Protein AF-A0A966FNK5-F1 (afdb_monomer)

Mean predicted aligned error: 9.81 Å

Nearest PDB structures (foldseek):
  6cdb-assembly1_A  TM=8.076E-01  e=1.420E-02  Staphylococcus aureus
  1r22-assembly1_B  TM=7.798E-01  e=1.226E-02  Synechococcus elongatus PCC 7942 = FACHB-805
  7p6f-assembly1_BBB  TM=6.763E-01  e=5.309E-02  Streptomyces griseus
  2rdp-assembly1_A-2  TM=6.336E-01  e=4.815E-02  Geobacillus stearothermophilus
  2nyx-assembly2_D  TM=5.253E-01  e=6.455E-02  Mycobacterium tuberculosis H37Rv

Radius of gyration: 26.99 Å; Cα contacts (8 Å, |Δi|>4): 418; chains: 1; bounding box: 56×57×69 Å

Sequence (339 aa):
MEKEILPIKMEITQDSTVQDIMNDLMREMLDCMHFGLGSMVLSLLGKDASLKEIKGLLKGFETSKATEISATIFSFVNISKRSEKTFKGAQDFNSLLNYLKGVTEFMPNRIKTIMLLIDEGEYVAKDNSANLLQSMRLLFQTSPFMVIIAGSPVLFDKLASIEPSFGNLFPEQNRIILKLLEIDDIKQLIIKRLDLIKKDLKGTIAPFTDDSLRVILEYSAGNPRYIIRISSLSILKALEAEQITSEHAKKASKEILSTMGRERFQRLESNDQNLLIKIGKMTAPSVTELARELSLDEATISRRLNQLEELGYVRSTRDGRKRIAILEEPVKTFIESIT

Foldseek 3Di:
DFPQEAEQEDEFALPDDLLNRLVSVLLSLLVQFPDCSSVVLVVLAQHPDDLVNQLVVPPPDDPVVSNLVSVLSVLVSVLSNDDPVRDPQQVSLLVSLVSSVVSCVRGPHNHQAYEYEAEALVSCLDLPNLSVLSSVVSQLVDPPYDYDYDHDPCSQVSSCVNPVVSVVSQDPVNDDDDDQADLVSLQVVQLVVVVVPDVPQHPHNPLEDSLLSVLQCVLCVRPPVSSVQLVVQLCVLQVVPRHRHNVSSNVSSLVVLLVVLVVLLVVDDPVLNVLLLVLLVDPFDFLVVSCVVVVHDSVVSVVSLVVCVVVQQWDWDDDDPTITIDGDRSNSSNSVVVD

pLDDT: mean 84.14, std 10.34, range [48.94, 97.94]

Solvent-accessible surface area (backbone atoms only — not comparable to full-atom values): 18672 Å² total; per-residue (Å²): 131,82,46,46,62,44,82,43,79,48,89,58,45,84,83,61,46,64,65,52,58,47,52,51,54,49,49,59,55,31,66,58,32,46,88,66,47,16,64,52,52,58,71,35,51,74,50,98,69,50,60,67,56,49,40,66,71,41,74,86,53,60,71,69,59,32,52,54,52,25,52,47,53,44,53,49,35,57,55,66,57,52,48,80,92,71,53,66,54,49,62,53,47,53,52,47,52,56,48,52,47,57,50,44,77,60,30,82,34,74,50,62,29,40,36,39,38,33,51,58,41,59,44,64,51,46,96,87,26,47,66,44,51,58,36,52,52,51,44,70,74,36,81,46,42,42,75,47,77,40,64,61,96,59,41,60,62,48,38,23,73,69,37,62,71,52,44,72,75,58,46,73,91,76,60,84,81,85,73,69,44,49,73,66,53,47,48,51,54,50,16,64,58,46,43,76,76,35,82,92,48,55,87,36,58,69,52,48,39,75,60,15,51,50,44,37,39,65,75,29,67,19,36,67,72,44,40,51,53,29,50,57,42,12,52,66,68,24,72,93,44,89,51,30,43,42,66,32,25,48,55,22,35,53,51,56,29,24,54,50,11,45,59,55,51,68,73,48,57,71,70,58,42,51,50,51,52,51,43,71,73,35,88,53,39,35,48,67,55,50,13,62,75,68,74,46,56,50,65,60,46,50,53,51,50,52,54,36,33,77,72,62,49,32,48,77,48,73,60,88,93,43,55,24,42,38,65,30,68,34,46,38,48,23,48,68,72,76,108

Structure (mmCIF, N/CA/C/O backbone):
data_AF-A0A966FNK5-F1
#
_entry.id   AF-A0A966FNK5-F1
#
loop_
_atom_site.group_PDB
_atom_site.id
_atom_site.type_symbol
_atom_site.label_atom_id
_atom_site.label_alt_id
_atom_site.label_comp_id
_atom_site.label_asym_id
_atom_site.label_entity_id
_atom_site.label_seq_id
_atom_site.pdbx_PDB_ins_code
_atom_site.Cartn_x
_atom_site.Cartn_y
_atom_site.Cartn_z
_atom_site.occupancy
_atom_site.B_iso_or_equiv
_atom_site.auth_seq_id
_atom_site.auth_comp_id
_atom_site.auth_asym_id
_atom_site.auth_atom_id
_atom_site.pdbx_PDB_model_num
ATOM 1 N N . MET A 1 1 ? -23.421 24.324 8.456 1.00 48.94 1 MET A N 1
ATOM 2 C CA . MET A 1 1 ? -23.145 23.163 7.584 1.00 48.94 1 MET A CA 1
ATOM 3 C C . MET A 1 1 ? -23.225 21.925 8.449 1.00 48.94 1 MET A C 1
ATOM 5 O O . MET A 1 1 ? -22.359 21.754 9.297 1.00 48.94 1 MET A O 1
ATOM 9 N N . GLU A 1 2 ? -24.268 21.118 8.281 1.00 51.41 2 GLU A N 1
ATOM 10 C CA . GLU A 1 2 ? -24.380 19.818 8.945 1.00 51.41 2 GLU A CA 1
ATOM 11 C C . GLU A 1 2 ? -23.262 18.907 8.426 1.00 51.41 2 GLU A C 1
ATOM 13 O O . GLU A 1 2 ? -23.260 18.509 7.264 1.00 51.41 2 GLU A O 1
ATOM 18 N N . LYS A 1 3 ? -22.266 18.608 9.263 1.00 56.41 3 LYS A N 1
ATOM 19 C CA . LYS A 1 3 ? -21.394 17.461 9.007 1.00 56.41 3 LYS A CA 1
ATOM 20 C C . LYS A 1 3 ? -22.125 16.221 9.504 1.00 56.41 3 LYS A C 1
ATOM 22 O O . LYS A 1 3 ? -22.160 15.970 10.704 1.00 56.41 3 LYS A O 1
ATOM 27 N N . GLU A 1 4 ? -22.722 15.476 8.580 1.00 77.69 4 GLU A N 1
ATOM 28 C CA . GLU A 1 4 ? -23.361 14.190 8.883 1.00 77.69 4 GLU A CA 1
ATOM 29 C C . GLU A 1 4 ? -22.333 13.083 9.161 1.00 77.69 4 GLU A C 1
ATOM 31 O O . GLU A 1 4 ? -22.657 12.102 9.827 1.00 77.69 4 GLU A O 1
ATOM 36 N N . ILE A 1 5 ? -21.094 13.249 8.683 1.00 83.94 5 ILE A N 1
ATOM 37 C CA . ILE A 1 5 ? -20.030 12.246 8.765 1.00 83.94 5 ILE A CA 1
ATOM 38 C C . ILE A 1 5 ? -18.801 12.837 9.462 1.00 83.94 5 ILE A C 1
ATOM 40 O O . ILE A 1 5 ? -18.322 13.910 9.080 1.00 83.94 5 ILE A O 1
ATOM 44 N N . LEU A 1 6 ? -18.273 12.109 10.447 1.00 85.00 6 LEU A N 1
ATOM 45 C CA . LEU A 1 6 ? -16.990 12.377 11.093 1.00 85.00 6 LEU A CA 1
ATOM 46 C C . LEU A 1 6 ? -15.935 11.370 10.609 1.00 85.00 6 LEU A C 1
ATOM 48 O O . LEU A 1 6 ? -15.981 10.221 11.045 1.00 85.00 6 LEU A O 1
ATOM 52 N N . PRO A 1 7 ? -15.007 11.754 9.714 1.00 86.81 7 PRO A N 1
ATOM 53 C CA . PRO A 1 7 ? -13.900 10.887 9.333 1.00 86.81 7 PRO A CA 1
ATOM 54 C C . PRO A 1 7 ? -12.828 10.872 10.428 1.00 86.81 7 PRO A C 1
ATOM 56 O O . PRO A 1 7 ? -12.359 11.927 10.845 1.00 86.81 7 PRO A O 1
ATOM 59 N N . ILE A 1 8 ? -12.415 9.677 10.836 1.00 86.50 8 ILE A N 1
ATOM 60 C CA . ILE A 1 8 ? -11.319 9.419 11.769 1.00 86.50 8 ILE A CA 1
ATOM 61 C C . ILE A 1 8 ? -10.350 8.476 11.061 1.00 86.50 8 ILE A C 1
ATOM 63 O O . ILE A 1 8 ? -10.718 7.356 10.700 1.00 86.50 8 ILE A O 1
ATOM 67 N N . LYS A 1 9 ? -9.119 8.934 10.828 1.00 85.62 9 LYS A N 1
ATOM 68 C CA . LYS A 1 9 ? -8.057 8.093 10.270 1.00 85.62 9 LYS A CA 1
ATOM 69 C C . LYS A 1 9 ? -7.290 7.460 11.423 1.00 85.62 9 LYS A C 1
ATOM 71 O O . LYS A 1 9 ? -6.772 8.179 12.265 1.00 85.62 9 LYS A O 1
ATOM 76 N N . MET A 1 10 ? -7.215 6.134 11.440 1.00 81.88 10 MET A N 1
ATOM 77 C CA . MET A 1 10 ? -6.439 5.393 12.429 1.00 81.88 10 MET A CA 1
ATOM 78 C C . MET A 1 10 ? -5.165 4.875 11.772 1.00 81.88 10 MET A C 1
ATOM 80 O O . MET A 1 10 ? -5.220 4.202 10.740 1.00 81.88 10 MET A O 1
ATOM 84 N N . GLU A 1 11 ? -4.021 5.201 12.362 1.00 79.25 11 GLU A N 1
ATOM 85 C CA . GLU A 1 11 ? -2.728 4.681 11.927 1.00 79.25 11 GLU A CA 1
ATOM 86 C C . GLU A 1 11 ? -2.427 3.418 12.727 1.00 79.25 11 GLU A C 1
ATOM 88 O O . GLU A 1 11 ? -1.995 3.473 13.875 1.00 79.25 11 GLU A O 1
ATOM 93 N N . ILE A 1 12 ? -2.711 2.262 12.128 1.00 78.12 12 ILE A N 1
ATOM 94 C CA . ILE A 1 12 ? -2.397 0.978 12.747 1.00 78.12 12 ILE A CA 1
ATOM 95 C C . ILE A 1 12 ? -1.008 0.554 12.289 1.00 78.12 12 ILE A C 1
ATOM 97 O O . ILE A 1 12 ? -0.708 0.532 11.099 1.00 78.12 12 ILE A O 1
ATOM 101 N N . THR A 1 13 ? -0.165 0.204 13.248 1.00 79.88 13 THR A N 1
ATOM 102 C CA . THR A 1 13 ? 1.168 -0.350 13.026 1.00 79.88 13 THR A CA 1
ATOM 103 C C . THR A 1 13 ? 1.221 -1.792 13.519 1.00 79.88 13 THR A C 1
ATOM 105 O O . THR A 1 13 ? 0.271 -2.314 14.100 1.00 79.88 13 THR A O 1
ATOM 108 N N . GLN A 1 14 ? 2.360 -2.447 13.307 1.00 70.88 14 GLN A N 1
ATOM 109 C CA . GLN A 1 14 ? 2.586 -3.818 13.767 1.00 70.88 14 GLN A CA 1
ATOM 110 C C . GLN A 1 14 ? 2.508 -3.990 15.285 1.00 70.88 14 GLN A C 1
ATOM 112 O O . GLN A 1 14 ? 2.245 -5.104 15.737 1.00 70.88 14 GLN A O 1
ATOM 117 N N . ASP A 1 15 ? 2.748 -2.914 16.029 1.00 77.81 15 ASP A N 1
ATOM 118 C CA . ASP A 1 15 ? 2.822 -2.916 17.488 1.00 77.81 15 ASP A CA 1
ATOM 119 C C . ASP A 1 15 ? 1.566 -2.310 18.129 1.00 77.81 15 ASP A C 1
ATOM 121 O O . ASP A 1 15 ? 1.462 -2.263 19.351 1.00 77.81 15 ASP A O 1
ATOM 125 N N . SER A 1 16 ? 0.604 -1.861 17.314 1.00 78.81 16 SER A N 1
ATOM 126 C CA . SER A 1 16 ? -0.615 -1.221 17.798 1.00 78.81 16 SER A CA 1
ATOM 127 C C . SER A 1 16 ? -1.483 -2.194 18.591 1.00 78.81 16 SER A C 1
ATOM 129 O O . SER A 1 16 ? -1.858 -3.268 18.107 1.00 78.81 16 SER A O 1
ATOM 131 N N . THR A 1 17 ? -1.867 -1.786 19.796 1.00 77.94 17 THR A N 1
ATOM 132 C CA . THR A 1 17 ? -2.744 -2.564 20.674 1.00 77.94 17 THR A CA 1
ATOM 133 C C . THR A 1 17 ? -4.186 -2.058 20.623 1.00 77.94 17 THR A C 1
ATOM 135 O O . THR A 1 17 ? -4.497 -1.009 20.055 1.00 77.94 17 THR A O 1
ATOM 138 N N . VAL A 1 18 ? -5.115 -2.806 21.233 1.00 75.00 18 VAL A N 1
ATOM 139 C CA . VAL A 1 18 ? -6.512 -2.350 21.391 1.00 75.00 18 VAL A CA 1
ATOM 140 C C . VAL A 1 18 ? -6.555 -1.003 22.115 1.00 75.00 18 VAL A C 1
ATOM 142 O O . VAL A 1 18 ? -7.374 -0.150 21.778 1.00 75.00 18 VAL A O 1
ATOM 145 N N . GLN A 1 19 ? -5.662 -0.803 23.088 1.00 75.50 19 GLN A N 1
ATOM 146 C CA . GLN A 1 19 ? -5.597 0.424 23.867 1.00 75.50 19 GLN A CA 1
ATOM 147 C C . GLN A 1 19 ? -5.129 1.611 23.017 1.00 75.50 19 GLN A C 1
ATOM 149 O O . GLN A 1 19 ? -5.698 2.692 23.158 1.00 75.50 19 GLN A O 1
ATOM 154 N N . ASP A 1 20 ? -4.176 1.411 22.105 1.00 79.19 20 ASP A N 1
ATOM 155 C CA . ASP A 1 20 ? -3.725 2.461 21.182 1.00 79.19 20 ASP A CA 1
ATOM 156 C C . ASP A 1 20 ? -4.865 2.925 20.274 1.00 79.19 20 ASP A C 1
ATOM 158 O O . ASP A 1 20 ? -5.200 4.109 20.256 1.00 79.19 20 ASP A O 1
ATOM 162 N N . ILE A 1 21 ? -5.555 1.977 19.626 1.00 78.31 21 ILE A N 1
ATOM 163 C CA . ILE A 1 21 ? -6.709 2.280 18.764 1.00 78.31 21 ILE A CA 1
ATOM 164 C C . ILE A 1 21 ? -7.793 3.028 19.542 1.00 78.31 21 ILE A C 1
ATOM 166 O O . ILE A 1 21 ? -8.385 3.986 19.044 1.00 78.31 21 ILE A O 1
ATOM 170 N N . MET A 1 22 ? -8.071 2.600 20.774 1.00 76.88 22 MET A N 1
ATOM 171 C CA . MET A 1 22 ? -9.049 3.273 21.623 1.00 76.88 22 MET A CA 1
ATOM 172 C C . MET A 1 22 ? -8.626 4.696 21.967 1.00 76.88 22 MET A C 1
ATOM 174 O O . MET A 1 22 ? -9.460 5.596 21.926 1.00 76.88 22 MET A O 1
ATOM 178 N N . ASN A 1 23 ? -7.364 4.900 22.338 1.00 76.94 23 ASN A N 1
ATOM 179 C CA . ASN A 1 23 ? -6.848 6.214 22.699 1.00 76.94 23 ASN A CA 1
ATOM 180 C C . ASN A 1 23 ? -6.919 7.184 21.521 1.00 76.94 23 ASN A C 1
ATOM 182 O O . ASN A 1 23 ? -7.341 8.326 21.717 1.00 76.94 23 ASN A O 1
ATOM 186 N N . ASP A 1 24 ? -6.587 6.719 20.320 1.00 81.50 24 ASP A N 1
ATOM 187 C CA . ASP A 1 24 ? -6.680 7.513 19.096 1.00 81.50 24 ASP A CA 1
ATOM 188 C C . ASP A 1 24 ? -8.134 7.842 18.761 1.00 81.50 24 ASP A C 1
ATOM 190 O O . ASP A 1 24 ? -8.482 9.011 18.588 1.00 81.50 24 ASP A O 1
ATOM 194 N N . LEU A 1 25 ? -9.021 6.841 18.786 1.00 80.50 25 LEU A N 1
ATOM 195 C CA . LEU A 1 25 ? -10.454 7.043 18.568 1.00 80.50 25 LEU A CA 1
ATOM 196 C C . LEU A 1 25 ? -11.047 8.042 19.568 1.00 80.50 25 LEU A C 1
ATOM 198 O O . LEU A 1 25 ? -11.800 8.940 19.191 1.00 80.50 25 LEU A O 1
ATOM 202 N N . MET A 1 26 ? -10.706 7.897 20.850 1.00 77.19 26 MET A N 1
ATOM 203 C CA . MET A 1 26 ? -11.142 8.816 21.896 1.00 77.19 26 MET A CA 1
ATOM 204 C C . MET A 1 26 ? -10.630 10.225 21.629 1.00 77.19 26 MET A C 1
ATOM 206 O O . MET A 1 26 ? -11.412 11.168 21.711 1.00 77.19 26 MET A O 1
ATOM 210 N N . ARG A 1 27 ? -9.343 10.380 21.310 1.00 78.50 27 ARG A N 1
ATOM 211 C CA . ARG A 1 27 ? -8.739 11.691 21.071 1.00 78.50 27 ARG A CA 1
ATOM 212 C C . ARG A 1 27 ? -9.437 12.423 19.932 1.00 78.50 27 ARG A C 1
ATOM 214 O O . ARG A 1 27 ? -9.922 13.530 20.139 1.00 78.50 27 ARG A O 1
ATOM 221 N N . GLU A 1 28 ? -9.587 11.753 18.798 1.00 81.44 28 GLU A N 1
ATOM 222 C CA . GLU A 1 28 ? -10.220 12.303 17.597 1.00 81.44 28 GLU A CA 1
ATOM 223 C C . GLU A 1 28 ? -11.695 12.668 17.837 1.00 81.44 28 GLU A C 1
ATOM 225 O O . GLU A 1 28 ? -12.173 13.726 17.417 1.00 81.44 28 GLU A O 1
ATOM 230 N N . MET A 1 29 ? -12.434 11.836 18.581 1.00 77.19 29 MET A N 1
ATOM 231 C CA . MET A 1 29 ? -13.819 12.149 18.948 1.00 77.19 29 MET A CA 1
ATOM 232 C C . MET A 1 29 ? -13.921 13.319 19.933 1.00 77.19 29 MET A C 1
ATOM 234 O O . MET A 1 29 ? -14.820 14.152 19.797 1.00 77.19 29 MET A O 1
ATOM 238 N N . LEU A 1 30 ? -13.017 13.404 20.910 1.00 74.62 30 LEU A N 1
ATOM 239 C CA . LEU A 1 30 ? -12.981 14.501 21.875 1.00 74.62 30 LEU A CA 1
ATOM 240 C C . LEU A 1 30 ? -12.614 15.825 21.201 1.00 74.62 30 LEU A C 1
ATOM 242 O O . LEU A 1 30 ? -13.261 16.832 21.484 1.00 74.62 30 LEU A O 1
ATOM 246 N N . ASP A 1 31 ? -11.666 15.829 20.264 1.00 74.38 31 ASP A N 1
ATOM 247 C CA . ASP A 1 31 ? -11.288 17.020 19.487 1.00 74.38 31 ASP A CA 1
ATOM 248 C C . ASP A 1 31 ? -12.458 17.595 18.674 1.00 74.38 31 ASP A C 1
ATOM 250 O O . ASP A 1 31 ? -12.515 18.795 18.397 1.00 74.38 31 ASP A O 1
ATOM 254 N N . CYS A 1 32 ? -13.447 16.759 18.355 1.00 72.25 32 CYS A N 1
ATOM 255 C CA . CYS A 1 32 ? -14.663 17.164 17.656 1.00 72.25 32 CYS A CA 1
ATOM 256 C C . CYS A 1 32 ? -15.784 17.673 18.579 1.00 72.25 32 CYS A C 1
ATOM 258 O O . CYS A 1 32 ? -16.814 18.149 18.087 1.00 72.25 32 CYS A O 1
ATOM 260 N N . MET A 1 33 ? -15.616 17.594 19.904 1.00 71.88 33 MET A N 1
ATOM 261 C CA . MET A 1 33 ? -16.587 18.126 20.859 1.00 71.88 33 MET A CA 1
ATOM 262 C C . MET A 1 33 ? -16.582 19.658 20.889 1.00 71.88 33 MET A C 1
ATOM 264 O O . MET A 1 33 ? -15.571 20.338 20.720 1.00 71.88 33 MET A O 1
ATOM 268 N N . HIS A 1 34 ? -17.755 20.221 21.149 1.00 63.91 34 HIS A N 1
ATOM 269 C CA . HIS A 1 34 ? -17.981 21.660 21.186 1.00 63.91 34 HIS A CA 1
ATOM 270 C C . HIS A 1 34 ? -17.278 22.342 22.385 1.00 63.91 34 HIS A C 1
ATOM 272 O O . HIS A 1 34 ? -17.139 21.747 23.447 1.00 63.91 34 HIS A O 1
ATOM 278 N N . PHE A 1 35 ? -16.908 23.625 22.257 1.00 57.09 35 PHE A N 1
ATOM 279 C CA . PHE A 1 35 ? -16.565 24.520 23.383 1.00 57.09 35 PHE A CA 1
ATOM 280 C C . PHE A 1 35 ? -15.418 24.078 24.316 1.00 57.09 35 PHE A C 1
ATOM 282 O O . PHE A 1 35 ? -15.591 24.051 25.531 1.00 57.09 35 PHE A O 1
ATOM 289 N N . GLY A 1 36 ? -14.231 23.744 23.793 1.00 60.16 36 GLY A N 1
ATOM 290 C CA . GLY A 1 36 ? -13.052 23.471 24.640 1.00 60.16 36 GLY A CA 1
ATOM 291 C C . GLY A 1 36 ? -13.201 22.264 25.582 1.00 60.16 36 GLY A C 1
ATOM 292 O O . GLY A 1 36 ? -12.306 21.989 26.377 1.00 60.16 36 GLY A O 1
ATOM 293 N N . LEU A 1 37 ? -14.313 21.526 25.479 1.00 66.88 37 LEU A N 1
ATOM 294 C CA . LEU A 1 37 ? -14.558 20.289 26.209 1.00 66.88 37 LEU A CA 1
ATOM 295 C C . LEU A 1 37 ? -13.590 19.203 25.775 1.00 66.88 37 LEU A C 1
ATOM 297 O O . LEU A 1 37 ? -13.070 18.500 26.628 1.00 66.88 37 LEU A O 1
ATOM 301 N N . GLY A 1 38 ? -13.291 19.115 24.478 1.00 68.44 38 GLY A N 1
ATOM 302 C CA . GLY A 1 38 ? -12.289 18.191 23.957 1.00 68.44 38 GLY A CA 1
ATOM 303 C C . GLY A 1 38 ? -10.939 18.364 24.639 1.00 68.44 38 GLY A C 1
ATOM 304 O O . GLY A 1 38 ? -10.469 17.464 25.329 1.00 68.44 38 GLY A O 1
ATOM 305 N N . SER A 1 39 ? -10.362 19.566 24.547 1.00 68.94 39 SER A N 1
ATOM 306 C CA . SER A 1 39 ? -9.065 19.886 25.158 1.00 68.94 39 SER A CA 1
ATOM 307 C C . SER A 1 39 ? -9.070 19.727 26.679 1.00 68.94 39 SER A C 1
ATOM 309 O O . SER A 1 39 ? -8.089 19.266 27.265 1.00 68.94 39 SER A O 1
ATOM 311 N N . MET A 1 40 ? -10.187 20.043 27.330 1.00 71.56 40 MET A N 1
ATOM 312 C CA . MET A 1 40 ? -10.380 19.800 28.751 1.00 71.56 40 MET A CA 1
ATOM 313 C C . MET A 1 40 ? -10.365 18.308 29.093 1.00 71.56 40 MET A C 1
ATOM 315 O O . MET A 1 40 ? -9.614 17.910 29.980 1.00 71.56 40 MET A O 1
ATOM 319 N N . VAL A 1 41 ? -11.167 17.478 28.424 1.00 69.25 41 VAL A N 1
ATOM 320 C CA . VAL A 1 41 ? -11.226 16.035 28.694 1.00 69.25 41 VAL A CA 1
ATOM 321 C C . VAL A 1 41 ? -9.884 15.386 28.379 1.00 69.25 41 VAL A C 1
ATOM 323 O O . VAL A 1 41 ? -9.384 14.617 29.196 1.00 69.25 41 VAL A O 1
ATOM 326 N N . LEU A 1 42 ? -9.247 15.776 27.274 1.00 70.06 42 LEU A N 1
ATOM 327 C CA . LEU A 1 42 ? -7.884 15.368 26.935 1.00 70.06 42 LEU A CA 1
ATOM 328 C C . LEU A 1 42 ? -6.892 15.704 28.053 1.00 70.06 42 LEU A C 1
ATOM 330 O O . LEU A 1 42 ? -6.057 14.873 28.397 1.00 70.06 42 LEU A O 1
ATOM 334 N N . SER A 1 43 ? -7.016 16.877 28.685 1.00 76.75 43 SER A N 1
ATOM 335 C CA . SER A 1 43 ? -6.155 17.263 29.812 1.00 76.75 43 SER A CA 1
ATOM 336 C C . SER A 1 43 ? -6.364 16.420 31.078 1.00 76.75 43 SER A C 1
ATOM 338 O O . SER A 1 43 ? -5.501 16.444 31.962 1.00 76.75 43 SER A O 1
ATOM 340 N N . LEU A 1 44 ? -7.494 15.710 31.177 1.00 72.44 44 LEU A N 1
ATOM 341 C CA . LEU A 1 44 ? -7.865 14.832 32.290 1.00 72.44 44 LEU A CA 1
ATOM 342 C C . LEU A 1 44 ? -7.573 13.351 32.005 1.00 72.44 44 LEU A C 1
ATOM 344 O O . LEU A 1 44 ? -7.565 12.556 32.948 1.00 72.44 44 LEU A O 1
ATOM 348 N N . LEU A 1 45 ? -7.315 12.965 30.749 1.00 69.12 45 LEU A N 1
ATOM 349 C CA . LEU A 1 45 ? -6.931 11.594 30.408 1.00 69.12 45 LEU A CA 1
ATOM 350 C C . LEU A 1 45 ? -5.655 11.199 31.166 1.00 69.12 45 LEU A C 1
ATOM 352 O O . LEU A 1 45 ? -4.689 11.958 31.238 1.00 69.12 45 LEU A O 1
ATOM 356 N N . GLY A 1 46 ? -5.679 10.018 31.789 1.00 64.56 46 GLY A N 1
ATOM 357 C CA . GLY A 1 46 ? -4.581 9.523 32.626 1.00 64.56 46 GLY A CA 1
ATOM 358 C C . GLY A 1 46 ? -4.417 10.204 33.996 1.00 64.56 46 GLY A C 1
ATOM 359 O O . GLY A 1 46 ? -3.547 9.788 34.758 1.00 64.56 46 GLY A O 1
ATOM 360 N N . LYS A 1 47 ? -5.242 11.202 34.359 1.00 72.88 47 LYS A N 1
ATOM 361 C CA . LYS A 1 47 ? -5.187 11.890 35.668 1.00 72.88 47 LYS A CA 1
ATOM 362 C C . LYS A 1 47 ? -6.305 11.466 36.612 1.00 72.88 47 LYS A C 1
ATOM 364 O O . LYS A 1 47 ? -7.407 11.121 36.186 1.00 72.88 47 LYS A O 1
ATOM 369 N N . ASP A 1 48 ? -6.067 11.569 37.917 1.00 72.81 48 ASP A N 1
ATOM 370 C CA . ASP A 1 48 ? -7.100 11.444 38.953 1.00 72.81 48 ASP A CA 1
ATOM 371 C C . ASP A 1 48 ? -8.045 12.644 38.967 1.00 72.81 48 ASP A C 1
ATOM 373 O O . ASP A 1 48 ? -7.943 13.535 39.797 1.00 72.81 48 ASP A O 1
ATOM 377 N N . ALA A 1 49 ? -8.973 12.648 38.007 1.00 73.56 49 ALA A N 1
ATOM 378 C CA . ALA A 1 49 ? -10.080 13.585 37.940 1.00 73.56 49 ALA A CA 1
ATOM 379 C C . ALA A 1 49 ? -11.311 13.011 38.650 1.00 73.56 49 ALA A C 1
ATOM 381 O O . ALA A 1 49 ? -11.815 11.940 38.303 1.00 73.56 49 ALA A O 1
ATOM 382 N N . SER A 1 50 ? -11.826 13.738 39.630 1.00 79.19 50 SER A N 1
ATOM 383 C CA . SER A 1 50 ? -13.089 13.438 40.294 1.00 79.19 50 SER A CA 1
ATOM 384 C C . SER A 1 50 ? -14.284 13.912 39.460 1.00 79.19 50 SER A C 1
ATOM 386 O O . SER A 1 50 ? -14.235 14.906 38.734 1.00 79.19 50 SER A O 1
ATOM 388 N N . LEU A 1 51 ? -15.431 13.251 39.633 1.00 75.88 51 LEU A N 1
ATOM 389 C CA . LEU A 1 51 ? -16.690 13.657 38.997 1.00 75.88 51 LEU A CA 1
ATOM 390 C C . LEU A 1 51 ? -17.113 15.087 39.402 1.00 75.88 51 LEU A C 1
ATOM 392 O O . LEU A 1 51 ? -17.776 15.786 38.637 1.00 75.88 51 LEU A O 1
ATOM 396 N N . LYS A 1 52 ? -16.689 15.550 40.587 1.00 76.12 52 LYS A N 1
ATOM 397 C CA . LYS A 1 52 ? -16.908 16.920 41.073 1.00 76.12 52 LYS A CA 1
ATOM 398 C C . LYS A 1 52 ? -16.083 17.948 40.294 1.00 76.12 52 LYS A C 1
ATOM 400 O O . LYS A 1 52 ? -16.612 19.011 39.978 1.00 76.12 52 LYS A O 1
ATOM 405 N N . GLU A 1 53 ? -14.832 17.634 39.963 1.00 76.31 53 GLU A N 1
ATOM 406 C CA . GLU A 1 53 ? -13.981 18.488 39.122 1.00 76.31 53 GLU A CA 1
ATOM 407 C C . GLU A 1 53 ? -14.542 18.577 37.704 1.00 76.31 53 GLU A C 1
ATOM 409 O O . GLU A 1 53 ? -14.754 19.681 37.210 1.00 76.31 53 GLU A O 1
ATOM 414 N N . ILE A 1 54 ? -14.922 17.445 37.103 1.00 75.56 54 ILE A N 1
ATOM 415 C CA . ILE A 1 54 ? -15.546 17.407 35.769 1.00 75.56 54 ILE A CA 1
ATOM 416 C C . ILE A 1 54 ? -16.861 18.206 35.745 1.00 75.56 54 ILE A C 1
ATOM 418 O O . ILE A 1 54 ? -17.108 18.973 34.819 1.00 75.56 54 ILE A O 1
ATOM 422 N N . LYS A 1 55 ? -17.702 18.103 36.784 1.00 75.06 55 LYS A N 1
ATOM 423 C CA . LYS A 1 55 ? -18.913 18.938 36.904 1.00 75.06 55 LYS A CA 1
ATOM 424 C C . LYS A 1 55 ? -18.597 20.424 37.054 1.00 75.06 55 LYS A C 1
ATOM 426 O O . LYS A 1 55 ? -19.275 21.253 36.455 1.00 75.06 55 LYS A O 1
ATOM 431 N N . GLY A 1 56 ? -17.589 20.770 37.855 1.00 74.81 56 GLY A N 1
ATOM 432 C CA . GLY A 1 56 ? -17.166 22.158 38.072 1.00 74.81 56 GLY A CA 1
ATOM 433 C C . GLY A 1 56 ? -16.640 22.835 36.807 1.00 74.81 56 GLY A C 1
ATOM 434 O O . GLY A 1 56 ? -16.698 24.058 36.690 1.00 74.81 56 GLY A O 1
ATOM 435 N N . LEU A 1 57 ? -16.180 22.025 35.865 1.00 71.31 57 LEU A N 1
ATOM 436 C CA . LEU A 1 57 ? -15.681 22.413 34.562 1.00 71.31 57 LEU A CA 1
ATOM 437 C C . LEU A 1 57 ? -16.794 22.623 33.507 1.00 71.31 57 LEU A C 1
ATOM 439 O O . LEU A 1 57 ? -16.592 23.355 32.544 1.00 71.31 57 LEU A O 1
ATOM 443 N N . LEU A 1 58 ? -17.996 22.078 33.731 1.00 71.81 58 LEU A N 1
ATOM 444 C CA . LEU A 1 58 ? -19.189 22.239 32.878 1.00 71.81 58 LEU A CA 1
ATOM 445 C C . LEU A 1 58 ? -20.078 23.432 33.281 1.00 71.81 58 LEU A C 1
ATOM 447 O O . LEU A 1 58 ? -21.272 23.465 32.971 1.00 71.81 58 LEU A O 1
ATOM 451 N N . LYS A 1 59 ? -19.527 24.417 34.000 1.00 67.75 59 LYS A N 1
ATOM 452 C CA . LYS A 1 59 ? -20.263 25.623 34.414 1.00 67.75 59 LYS A CA 1
ATOM 453 C C . LYS A 1 59 ? -20.730 26.401 33.178 1.00 67.75 59 LYS A C 1
ATOM 455 O O . LYS A 1 59 ? -19.930 27.052 32.520 1.00 67.75 59 LYS A O 1
ATOM 460 N N . GLY A 1 60 ? -22.025 26.323 32.875 1.00 67.38 60 GLY A N 1
ATOM 461 C CA . GLY A 1 60 ? -22.641 26.949 31.697 1.00 67.38 60 GLY A CA 1
ATOM 462 C C . GLY A 1 60 ? -23.618 26.039 30.948 1.00 67.38 60 GLY A C 1
ATOM 463 O O . GLY A 1 60 ? -24.433 26.532 30.176 1.00 67.38 60 GLY A O 1
ATOM 464 N N . PHE A 1 61 ? -23.585 24.731 31.211 1.00 67.25 61 PHE A N 1
ATOM 465 C CA . PHE A 1 61 ? -24.570 23.777 30.699 1.00 67.25 61 PHE A CA 1
ATOM 466 C C . PHE A 1 61 ? -25.786 23.670 31.634 1.00 67.25 61 PHE A C 1
ATOM 468 O O . PHE A 1 61 ? -25.662 23.851 32.848 1.00 67.25 61 PHE A O 1
ATOM 475 N N . GLU A 1 62 ? -26.959 23.334 31.085 1.00 74.12 62 GLU A N 1
ATOM 476 C CA . GLU A 1 62 ? -28.144 22.971 31.881 1.00 74.12 62 GLU A CA 1
ATOM 477 C C . GLU A 1 62 ? -27.794 21.846 32.869 1.00 74.12 62 GLU A C 1
ATOM 479 O O . GLU A 1 62 ? -27.116 20.886 32.510 1.00 74.12 62 GLU A O 1
ATOM 484 N N . THR A 1 63 ? -28.258 21.935 34.117 1.00 71.94 63 THR A N 1
ATOM 485 C CA . THR A 1 63 ? -27.846 21.053 35.229 1.00 71.94 63 THR A CA 1
ATOM 486 C C . THR A 1 63 ? -28.083 19.562 34.975 1.00 71.94 63 THR A C 1
ATOM 488 O O . THR A 1 63 ? -27.280 18.730 35.412 1.00 71.94 63 THR A O 1
ATOM 491 N N . SER A 1 64 ? -29.157 19.215 34.259 1.00 72.75 64 SER A N 1
ATOM 492 C CA . SER A 1 64 ? -29.452 17.840 33.838 1.00 72.75 64 SER A CA 1
ATOM 493 C C . SER A 1 64 ? -28.413 17.337 32.831 1.00 72.75 64 SER A C 1
ATOM 495 O O . SER A 1 64 ? -27.733 16.348 33.102 1.00 72.75 64 SER A O 1
ATOM 497 N N . LYS A 1 65 ? -28.195 18.083 31.741 1.00 71.06 65 LYS A N 1
ATOM 498 C CA . LYS A 1 65 ? -27.184 17.777 30.715 1.00 71.06 65 LYS A CA 1
ATOM 499 C C . LYS A 1 65 ? -25.769 17.752 31.287 1.00 71.06 65 LYS A C 1
ATOM 501 O O . LYS A 1 65 ? -25.010 16.835 31.008 1.00 71.06 65 LYS A O 1
ATOM 506 N N . ALA A 1 66 ? -25.415 18.700 32.153 1.00 71.19 66 ALA A N 1
ATOM 507 C CA . ALA A 1 66 ? -24.108 18.740 32.808 1.00 71.19 66 ALA A CA 1
ATOM 508 C C . ALA A 1 66 ? -23.843 17.480 33.652 1.00 71.19 66 ALA A C 1
ATOM 510 O O . ALA A 1 66 ? -22.708 17.009 33.753 1.00 71.19 66 ALA A O 1
ATOM 511 N N . THR A 1 67 ? -24.884 16.904 34.257 1.00 77.12 67 THR A N 1
ATOM 512 C CA . THR A 1 67 ? -24.765 15.675 35.051 1.00 77.12 67 THR A CA 1
ATOM 513 C C . THR A 1 67 ? -24.542 14.444 34.174 1.00 77.12 67 THR A C 1
ATOM 515 O O . THR A 1 67 ? -23.685 13.625 34.494 1.00 77.12 67 THR A O 1
ATOM 518 N N . GLU A 1 68 ? -25.247 14.345 33.053 1.00 74.56 68 GLU A N 1
ATOM 519 C CA . GLU A 1 68 ? -25.089 13.253 32.087 1.00 74.56 68 GLU A CA 1
ATOM 520 C C . GLU A 1 68 ? -23.733 13.306 31.365 1.00 74.56 68 GLU A C 1
ATOM 522 O O . GLU A 1 68 ? -23.009 12.307 31.299 1.00 74.56 68 GLU A O 1
ATOM 527 N N . ILE A 1 69 ? -23.329 14.504 30.931 1.00 73.19 69 ILE A N 1
ATOM 528 C CA . ILE A 1 69 ? -22.031 14.757 30.296 1.00 73.19 69 ILE A CA 1
ATOM 529 C C . ILE A 1 69 ? -20.895 14.415 31.264 1.00 73.19 69 ILE A C 1
ATOM 531 O O . ILE A 1 69 ? -19.965 13.697 30.901 1.00 73.19 69 ILE A O 1
ATOM 535 N N . SER A 1 70 ? -20.969 14.874 32.519 1.00 74.50 70 SER A N 1
ATOM 536 C CA . SER A 1 70 ? -19.919 14.584 33.506 1.00 74.50 70 SER A CA 1
ATOM 537 C C . SER A 1 70 ? -19.809 13.101 33.853 1.00 74.50 70 SER A C 1
ATOM 539 O O . SER A 1 70 ? -18.693 12.618 34.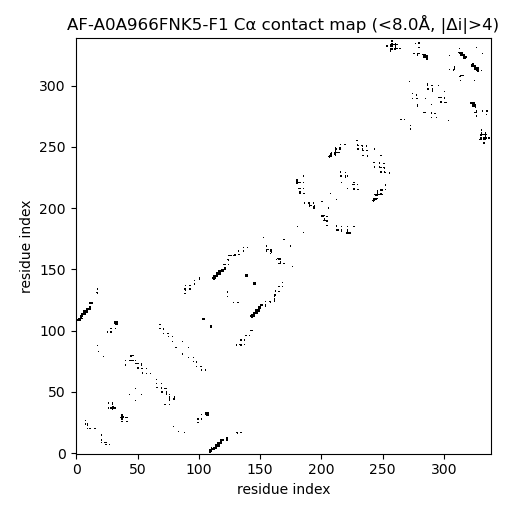031 1.00 74.50 70 SER A O 1
ATOM 541 N N . ALA A 1 71 ? -20.921 12.362 33.918 1.00 78.75 71 ALA A N 1
ATOM 542 C CA . ALA A 1 71 ? -20.901 10.917 34.148 1.00 78.75 71 ALA A CA 1
ATOM 543 C C . ALA A 1 71 ? -20.274 10.157 32.968 1.00 78.75 71 ALA A C 1
ATOM 545 O O . ALA A 1 71 ? -19.463 9.248 33.173 1.00 78.75 71 ALA A O 1
ATOM 546 N N . THR A 1 72 ? -20.602 10.576 31.744 1.00 76.56 72 THR A N 1
ATOM 547 C CA . THR A 1 72 ? -20.025 10.033 30.511 1.00 76.56 72 THR A CA 1
ATOM 548 C C . THR A 1 72 ? -18.516 10.279 30.487 1.00 76.56 72 THR A C 1
ATOM 550 O O . THR A 1 72 ? -17.743 9.323 30.467 1.00 76.56 72 THR A O 1
ATOM 553 N N . ILE A 1 73 ? -18.078 11.536 30.630 1.00 75.25 73 ILE A N 1
ATOM 554 C CA . ILE A 1 73 ? -16.657 11.927 30.675 1.00 75.25 73 ILE A CA 1
ATOM 555 C C . ILE A 1 73 ? -15.901 11.221 31.812 1.00 75.25 73 ILE A C 1
ATOM 557 O O . ILE A 1 73 ? -14.770 10.777 31.630 1.00 75.25 73 ILE A O 1
ATOM 561 N N . PHE A 1 74 ? -16.499 11.082 32.995 1.00 78.12 74 PHE A N 1
ATOM 562 C CA . PHE A 1 74 ? -15.855 10.388 34.112 1.00 78.12 74 PHE A CA 1
ATOM 563 C C . PHE A 1 74 ? -15.651 8.897 33.820 1.00 78.12 74 PHE A C 1
ATOM 565 O O . PHE A 1 74 ? -14.591 8.342 34.117 1.00 78.12 74 PHE A O 1
ATOM 572 N N . SER A 1 75 ? -16.641 8.254 33.196 1.00 77.25 75 SER A N 1
ATOM 573 C CA . SER A 1 75 ? -16.526 6.862 32.747 1.00 77.25 75 SER A CA 1
ATOM 574 C C . SER A 1 75 ? -15.412 6.713 31.706 1.00 77.25 75 SER A C 1
ATOM 576 O O . SER A 1 75 ? -14.608 5.787 31.805 1.00 77.25 75 SER A O 1
ATOM 578 N N . PHE A 1 76 ? -15.286 7.682 30.791 1.00 70.81 76 PHE A N 1
ATOM 579 C CA . PHE A 1 76 ? -14.185 7.761 29.826 1.00 70.81 76 PHE A CA 1
ATOM 580 C C . PHE A 1 76 ? -12.808 7.833 30.474 1.00 70.81 76 PHE A C 1
ATOM 582 O O . PHE A 1 76 ? -11.938 7.010 30.182 1.00 70.81 76 PHE A O 1
ATOM 589 N N . VAL A 1 77 ? -12.611 8.794 31.377 1.00 73.81 77 VAL A N 1
ATOM 590 C CA . VAL A 1 77 ? -11.327 8.991 32.060 1.00 73.81 77 VAL A CA 1
ATOM 591 C C . VAL A 1 77 ? -10.944 7.730 32.838 1.00 73.81 77 VAL A C 1
ATOM 593 O O . VAL A 1 77 ? -9.795 7.303 32.780 1.00 73.81 77 VAL A O 1
ATOM 596 N N . ASN A 1 78 ? -11.897 7.060 33.488 1.00 76.62 78 ASN A N 1
ATOM 597 C CA . ASN A 1 78 ? -11.617 5.823 34.216 1.00 76.62 78 ASN A CA 1
ATOM 598 C C . ASN A 1 78 ? -11.259 4.638 33.314 1.00 76.62 78 ASN A C 1
ATOM 600 O O . ASN A 1 78 ? -10.421 3.828 33.704 1.00 76.62 78 ASN A O 1
ATOM 604 N N . ILE A 1 79 ? -11.859 4.521 32.126 1.00 73.38 79 ILE A N 1
ATOM 605 C CA . ILE A 1 79 ? -11.489 3.469 31.168 1.00 73.38 79 ILE A CA 1
ATOM 606 C C . ILE A 1 79 ? -10.083 3.712 30.621 1.00 73.38 79 ILE A C 1
ATOM 608 O O . ILE A 1 79 ? -9.292 2.774 30.603 1.00 73.38 79 ILE A O 1
ATOM 612 N N . SER A 1 80 ? -9.739 4.959 30.278 1.00 67.62 80 SER A N 1
ATOM 613 C CA . SER A 1 80 ? -8.397 5.311 29.780 1.00 67.62 80 SER A CA 1
ATOM 614 C C . SER A 1 80 ? -7.258 4.981 30.756 1.00 67.62 80 SER A C 1
ATOM 616 O O . SER A 1 80 ? -6.128 4.760 30.333 1.00 67.62 80 SER A O 1
ATOM 618 N N . LYS A 1 81 ? -7.554 4.900 32.061 1.00 71.81 81 LYS A N 1
ATOM 619 C CA . LYS A 1 81 ? -6.589 4.532 33.110 1.00 71.81 81 LYS A CA 1
ATOM 620 C C . LYS A 1 81 ? -6.352 3.040 33.246 1.00 71.81 81 LYS A C 1
ATOM 622 O O . LYS A 1 81 ? -5.404 2.636 33.922 1.00 71.81 81 LYS A O 1
ATOM 627 N N . ARG A 1 82 ? -7.243 2.207 32.708 1.00 70.50 82 ARG A N 1
ATOM 628 C CA . ARG A 1 82 ? -7.072 0.763 32.822 1.00 70.50 82 ARG A CA 1
ATOM 629 C C . ARG A 1 82 ? -5.816 0.386 32.047 1.00 70.50 82 ARG A C 1
ATOM 631 O O . ARG A 1 82 ? -5.679 0.701 30.872 1.00 70.50 82 ARG A O 1
ATOM 638 N N . SER A 1 83 ? -4.889 -0.269 32.737 1.00 58.97 83 SER A N 1
ATOM 639 C CA . SER A 1 83 ? -3.727 -0.876 32.092 1.00 58.97 83 SER A CA 1
ATOM 640 C C . SER A 1 83 ? -4.182 -1.978 31.133 1.00 58.97 83 SER A C 1
ATOM 642 O O . SER A 1 83 ? -5.206 -2.623 31.398 1.00 58.97 83 SER A O 1
ATOM 644 N N . GLU A 1 84 ? -3.383 -2.274 30.108 1.00 59.62 84 GLU A N 1
ATOM 645 C CA . GLU A 1 84 ? -3.607 -3.417 29.207 1.00 59.62 84 GLU A CA 1
ATOM 646 C C . GLU A 1 84 ? -3.881 -4.721 29.970 1.00 59.62 84 GLU A C 1
ATOM 648 O O . GLU A 1 84 ? -4.755 -5.496 29.597 1.00 59.62 84 GLU A O 1
ATOM 653 N N . LYS A 1 85 ? -3.211 -4.931 31.114 1.00 55.22 85 LYS A N 1
ATOM 654 C CA . LYS A 1 85 ? -3.368 -6.132 31.958 1.00 55.22 85 LYS A CA 1
ATOM 655 C C . LYS A 1 85 ? -4.740 -6.258 32.623 1.00 55.22 85 LYS A C 1
ATOM 657 O O . LYS A 1 85 ? -5.137 -7.351 33.014 1.00 55.22 85 LYS A O 1
ATOM 662 N N . THR A 1 86 ? -5.441 -5.144 32.804 1.00 59.69 86 THR A N 1
ATOM 663 C CA . THR A 1 86 ? -6.768 -5.079 33.442 1.00 59.69 86 THR A CA 1
ATOM 664 C C . THR A 1 86 ? -7.906 -4.940 32.437 1.00 59.69 86 THR A C 1
ATOM 666 O O . THR A 1 86 ? -9.072 -4.993 32.830 1.00 59.69 86 THR A O 1
ATOM 669 N N . PHE A 1 87 ? -7.574 -4.749 31.161 1.00 63.56 87 PHE A N 1
ATOM 670 C CA . PHE A 1 87 ? -8.540 -4.561 30.098 1.00 63.56 87 PHE A CA 1
ATOM 671 C C . PHE A 1 87 ? -9.154 -5.907 29.707 1.00 63.56 87 PHE A C 1
ATOM 673 O O . PHE A 1 87 ? -8.476 -6.796 29.193 1.00 63.56 87 PHE A O 1
ATOM 680 N N . LYS A 1 88 ? -10.457 -6.077 29.938 1.00 65.56 88 LYS A N 1
ATOM 681 C CA . LYS A 1 88 ? -11.183 -7.330 29.654 1.00 65.56 88 LYS A CA 1
ATOM 682 C C . LYS A 1 88 ? -11.598 -7.448 28.179 1.00 65.56 88 LYS A C 1
ATOM 684 O O . LYS A 1 88 ? -12.691 -7.930 27.874 1.00 65.56 88 LYS A O 1
ATOM 689 N N . GLY A 1 89 ? -10.743 -6.980 27.267 1.00 68.00 89 GLY A N 1
ATOM 690 C CA . GLY A 1 89 ? -10.935 -7.049 25.815 1.00 68.00 89 GLY A CA 1
ATOM 691 C C . GLY A 1 89 ? -12.295 -6.510 25.354 1.00 68.00 89 GLY A C 1
ATOM 692 O O . GLY A 1 89 ? -12.657 -5.365 25.622 1.00 68.00 89 GLY A O 1
ATOM 693 N N . ALA A 1 90 ? -13.073 -7.362 24.682 1.00 67.69 90 ALA A N 1
ATOM 694 C CA . ALA A 1 90 ? -14.322 -6.999 24.012 1.00 67.69 90 ALA A CA 1
ATOM 695 C C . ALA A 1 90 ? -15.399 -6.369 24.923 1.00 67.69 90 ALA A C 1
ATOM 697 O O . ALA A 1 90 ? -16.163 -5.522 24.463 1.00 67.69 90 ALA A O 1
ATOM 698 N N . GLN A 1 91 ? -15.484 -6.740 26.209 1.00 74.38 91 GLN A N 1
ATOM 699 C CA . GLN A 1 91 ? -16.492 -6.166 27.120 1.00 74.38 91 GLN A CA 1
ATOM 700 C C . GLN A 1 91 ? -16.208 -4.698 27.450 1.00 74.38 91 GLN A C 1
ATOM 702 O O . GLN A 1 91 ? -17.112 -3.856 27.411 1.00 74.38 91 GLN A O 1
ATOM 707 N N . ASP A 1 92 ? -14.949 -4.393 27.756 1.00 74.31 92 ASP A N 1
ATOM 708 C CA . ASP A 1 92 ? -14.521 -3.026 28.037 1.00 74.31 92 ASP A CA 1
ATOM 709 C C . ASP A 1 92 ? -14.575 -2.177 26.760 1.00 74.31 92 ASP A C 1
ATOM 711 O O . ASP A 1 92 ? -15.002 -1.022 26.807 1.00 74.31 92 ASP A O 1
ATOM 715 N N . PHE A 1 93 ? -14.262 -2.778 25.606 1.00 76.56 93 PHE A N 1
ATOM 716 C CA . PHE A 1 93 ? -14.391 -2.133 24.302 1.00 76.56 93 PHE A CA 1
ATOM 717 C C . PHE A 1 93 ? -15.849 -1.784 23.969 1.00 76.56 93 PHE A C 1
ATOM 719 O O . PHE A 1 93 ? -16.147 -0.639 23.644 1.00 76.56 93 PHE A O 1
ATOM 726 N N . ASN A 1 94 ? -16.790 -2.720 24.131 1.00 80.19 94 ASN A N 1
ATOM 727 C CA . ASN A 1 94 ? -18.217 -2.454 23.917 1.00 80.19 94 ASN A CA 1
ATOM 728 C C . ASN A 1 94 ? -18.749 -1.361 24.861 1.00 80.19 94 ASN A C 1
ATOM 730 O O . ASN A 1 94 ? -19.516 -0.487 24.459 1.00 80.19 94 ASN A O 1
ATOM 734 N N . SER A 1 95 ? -18.321 -1.387 26.127 1.00 80.69 95 SER A N 1
ATOM 735 C CA . SER A 1 95 ? -18.677 -0.343 27.094 1.00 80.69 95 SER A CA 1
ATOM 736 C C . SER A 1 95 ? -18.190 1.025 26.612 1.00 80.69 95 SER A C 1
ATOM 738 O O . SER A 1 95 ? -18.973 1.973 26.588 1.00 80.69 95 SER A O 1
ATOM 740 N N . LEU A 1 96 ? -16.942 1.108 26.132 1.00 76.44 96 LEU A N 1
ATOM 741 C CA . LEU A 1 96 ? -16.400 2.322 25.527 1.00 76.44 96 LEU A CA 1
ATOM 742 C C . LEU A 1 96 ? -17.225 2.787 24.323 1.00 76.44 96 LEU A C 1
ATOM 744 O O . LEU A 1 96 ? -17.568 3.963 24.263 1.00 76.44 96 LEU A O 1
ATOM 748 N N . LEU A 1 97 ? -17.575 1.898 23.389 1.00 79.88 97 LEU A N 1
ATOM 749 C CA . LEU A 1 97 ? -18.366 2.279 22.212 1.00 79.88 97 LEU A CA 1
ATOM 750 C C . LEU A 1 97 ? -19.714 2.891 22.595 1.00 79.88 97 LEU A C 1
ATOM 752 O O . LEU A 1 97 ? -20.138 3.870 21.983 1.00 79.88 97 LEU A O 1
ATOM 756 N N . ASN A 1 98 ? -20.364 2.364 23.635 1.00 81.44 98 ASN A N 1
ATOM 757 C CA . ASN A 1 98 ? -21.605 2.937 24.151 1.00 81.44 98 ASN A CA 1
ATOM 758 C C . ASN A 1 98 ? -21.389 4.330 24.754 1.00 81.44 98 ASN A C 1
ATOM 760 O O . ASN A 1 98 ? -22.196 5.229 24.517 1.00 81.44 98 ASN A O 1
ATOM 764 N N . TYR A 1 99 ? -20.283 4.544 25.470 1.00 78.44 99 TYR A N 1
ATOM 765 C CA . TYR A 1 99 ? -19.931 5.882 25.944 1.00 78.44 99 TYR A CA 1
ATOM 766 C C . TYR A 1 99 ? -19.623 6.830 24.776 1.00 78.44 99 TYR A C 1
ATOM 768 O O . TYR A 1 99 ? -20.061 7.979 24.795 1.00 78.44 99 TYR A O 1
ATOM 776 N N . LEU A 1 100 ? -18.921 6.362 23.735 1.00 75.94 100 LEU A N 1
ATOM 777 C CA . LEU A 1 100 ? -18.558 7.173 22.560 1.00 75.94 100 LEU A CA 1
ATOM 778 C C . LEU A 1 100 ? -19.794 7.560 21.768 1.00 75.94 100 LEU A C 1
ATOM 780 O O . LEU A 1 100 ? -19.921 8.708 21.349 1.00 75.94 100 LEU A O 1
ATOM 784 N N . LYS A 1 101 ? -20.752 6.644 21.656 1.00 78.44 101 LYS A N 1
ATOM 785 C CA . LYS A 1 101 ? -22.078 6.943 21.131 1.00 78.44 101 LYS A CA 1
ATOM 786 C C . LYS A 1 101 ? -22.752 8.063 21.928 1.00 78.44 101 LYS A C 1
ATOM 788 O O . LYS A 1 101 ? -23.224 9.011 21.313 1.00 78.44 101 LYS A O 1
ATOM 793 N N . GLY A 1 102 ? -22.725 8.014 23.260 1.00 76.06 102 GLY A N 1
ATOM 794 C CA . GLY A 1 102 ? -23.230 9.110 24.097 1.00 76.06 102 GLY A CA 1
ATOM 795 C C . GLY A 1 102 ? -22.530 10.446 23.817 1.00 76.06 102 GLY A C 1
ATOM 796 O O . GLY A 1 102 ? -23.179 11.482 23.746 1.00 76.06 102 GLY A O 1
ATOM 797 N N . VAL A 1 103 ? -21.218 10.434 23.552 1.00 72.50 103 VAL A N 1
ATOM 798 C CA . VAL A 1 103 ? -20.460 11.652 23.199 1.00 72.50 103 VAL A CA 1
ATOM 799 C C . VAL A 1 103 ? -20.956 12.296 21.908 1.00 72.50 103 VAL A C 1
ATOM 801 O O . VAL A 1 103 ? -20.963 13.524 21.810 1.00 72.50 103 VAL A O 1
ATOM 804 N N . THR A 1 104 ? -21.416 11.503 20.937 1.00 75.06 104 THR A N 1
ATOM 805 C CA . THR A 1 104 ? -21.935 12.047 19.669 1.00 75.06 104 THR A CA 1
ATOM 806 C C . THR A 1 104 ? -23.158 12.943 19.848 1.00 75.06 104 THR A C 1
ATOM 808 O O . THR A 1 104 ? -23.349 13.864 19.056 1.00 75.06 104 THR A O 1
ATOM 811 N N . GLU A 1 105 ? -23.939 12.752 20.915 1.00 72.19 105 GLU A N 1
ATOM 812 C CA . GLU A 1 105 ? -25.088 13.610 21.239 1.00 72.19 105 GLU A CA 1
ATOM 813 C C . GLU A 1 105 ? -24.667 15.029 21.648 1.00 72.19 105 GLU A C 1
ATOM 815 O O . GLU A 1 105 ? -25.456 15.970 21.551 1.00 72.19 105 GLU A O 1
ATOM 820 N N . PHE A 1 106 ? -23.409 15.200 22.064 1.00 70.44 106 PHE A N 1
ATOM 821 C CA . PHE A 1 106 ? -22.844 16.470 22.524 1.00 70.44 106 PHE A CA 1
ATOM 822 C C . PHE A 1 106 ? -21.969 17.163 21.471 1.00 70.44 106 PHE A C 1
ATOM 824 O O . PHE A 1 106 ? -21.313 18.169 21.762 1.00 70.44 106 PHE A O 1
ATOM 831 N N . MET A 1 107 ? -21.934 16.639 20.247 1.00 73.69 107 MET A N 1
ATOM 832 C CA . MET A 1 107 ? -21.178 17.236 19.153 1.00 73.69 107 MET A CA 1
ATOM 833 C C . MET A 1 107 ? -21.949 18.407 18.500 1.00 73.69 107 MET A C 1
ATOM 835 O O . MET A 1 107 ? -23.179 18.395 18.453 1.00 73.69 107 MET A O 1
ATOM 839 N N . PRO A 1 108 ? -21.237 19.425 17.970 1.00 61.81 108 PRO A N 1
ATOM 840 C CA . PRO A 1 108 ? -21.815 20.609 17.315 1.00 61.81 108 PRO A CA 1
ATOM 841 C C . PRO A 1 108 ? -22.857 20.335 16.247 1.00 61.81 108 PRO A C 1
ATOM 843 O O . PRO A 1 108 ? -23.831 21.065 16.076 1.00 61.81 108 PRO A O 1
ATOM 846 N N . ASN A 1 109 ? -22.583 19.288 15.485 1.00 69.00 109 ASN A N 1
ATOM 847 C CA . ASN A 1 109 ? -23.400 18.820 14.396 1.00 69.00 109 ASN A CA 1
ATOM 848 C C . ASN A 1 109 ? -23.956 17.470 14.825 1.00 69.00 109 ASN A C 1
ATOM 850 O O . ASN A 1 109 ? -23.262 16.711 15.502 1.00 69.00 109 ASN A O 1
ATOM 854 N N . ARG A 1 110 ? -25.176 17.148 14.390 1.00 70.06 110 ARG A N 1
ATOM 855 C CA . ARG A 1 110 ? -25.709 15.790 14.523 1.00 70.06 110 ARG A CA 1
ATOM 856 C C . ARG A 1 110 ? -24.885 14.857 13.645 1.00 70.06 110 ARG A C 1
ATOM 858 O O . ARG A 1 110 ? -25.193 14.670 12.469 1.00 70.06 110 ARG A O 1
ATOM 865 N N . ILE A 1 111 ? -23.818 14.314 14.218 1.00 75.56 111 ILE A N 1
ATOM 866 C CA . ILE A 1 111 ? -22.976 13.331 13.554 1.00 75.56 111 ILE A CA 1
ATOM 867 C C . ILE A 1 111 ? -23.816 12.067 13.428 1.00 75.56 111 ILE A C 1
ATOM 869 O O . ILE A 1 111 ? -24.153 11.427 14.421 1.00 75.56 111 ILE A O 1
ATOM 873 N N . LYS A 1 112 ? -24.209 11.750 12.196 1.00 81.75 112 LYS A N 1
ATOM 874 C CA . LYS A 1 112 ? -24.990 10.552 11.881 1.00 81.75 112 LYS A CA 1
ATOM 875 C C . LYS A 1 112 ? -24.092 9.328 11.788 1.00 81.75 112 LYS A C 1
ATOM 877 O O . LYS A 1 112 ? -24.537 8.238 12.134 1.00 81.75 112 LYS A O 1
ATOM 882 N N . THR A 1 113 ? -22.847 9.531 11.353 1.00 86.25 113 THR A N 1
ATOM 883 C CA . THR A 1 113 ? -21.883 8.459 11.110 1.00 86.25 113 THR A CA 1
ATOM 884 C C . THR A 1 113 ? -20.478 8.863 11.549 1.00 86.25 113 THR A C 1
ATOM 886 O O . THR A 1 113 ? -19.981 9.921 11.166 1.00 86.25 113 THR A O 1
ATOM 889 N N . ILE A 1 114 ? -19.806 7.993 12.299 1.00 86.81 114 ILE A N 1
ATOM 890 C CA . ILE A 1 114 ? -18.365 8.059 12.559 1.00 86.81 114 ILE A CA 1
ATOM 891 C C . ILE A 1 114 ? -17.690 7.084 11.603 1.00 86.81 114 ILE A C 1
ATOM 893 O O . ILE A 1 114 ? -17.883 5.877 11.709 1.00 86.81 114 ILE A O 1
ATOM 897 N N . MET A 1 115 ? -16.916 7.605 10.659 1.00 89.88 115 MET A N 1
ATOM 898 C CA . MET A 1 115 ? -16.231 6.809 9.650 1.00 89.88 115 MET A CA 1
ATOM 899 C C . MET A 1 115 ? -14.778 6.578 10.060 1.00 89.88 115 MET A C 1
ATOM 901 O O . MET A 1 115 ? -13.985 7.513 10.075 1.00 89.88 115 MET A O 1
ATOM 905 N N . LEU A 1 116 ? -14.432 5.333 10.357 1.00 88.75 116 LEU A N 1
ATOM 906 C CA . LEU A 1 116 ? -13.100 4.888 10.738 1.00 88.75 116 LEU A CA 1
ATOM 907 C C . LEU A 1 116 ? -12.360 4.374 9.509 1.00 88.75 116 LEU A C 1
ATOM 909 O O . LEU A 1 116 ? -12.786 3.402 8.890 1.00 88.75 116 LEU A O 1
ATOM 913 N N . LEU A 1 117 ? -11.261 5.032 9.160 1.00 90.12 117 LEU A N 1
ATOM 914 C CA . LEU A 1 117 ? -10.402 4.675 8.038 1.00 90.12 117 LEU A CA 1
ATOM 915 C C . LEU A 1 117 ? -9.164 3.959 8.575 1.00 90.12 117 LEU A C 1
ATOM 917 O O . LEU A 1 117 ? -8.376 4.561 9.303 1.00 90.12 117 LEU A O 1
ATOM 921 N N . ILE A 1 118 ? -9.002 2.696 8.201 1.00 87.75 118 ILE A N 1
ATOM 922 C CA . ILE A 1 118 ? -7.835 1.879 8.522 1.00 87.75 118 ILE A CA 1
ATOM 923 C C . ILE A 1 118 ? -7.058 1.667 7.233 1.00 87.75 118 ILE A C 1
ATOM 925 O O . ILE A 1 118 ? -7.529 0.984 6.323 1.00 87.75 118 ILE A O 1
ATOM 929 N N . ASP A 1 119 ? -5.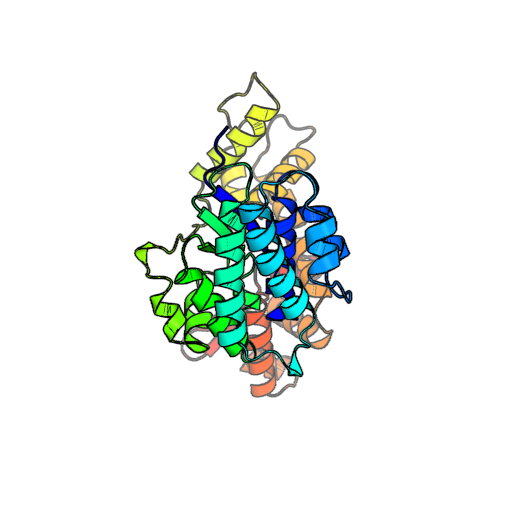886 2.282 7.161 1.00 86.88 119 ASP A N 1
ATOM 930 C CA . ASP A 1 119 ? -4.942 2.080 6.066 1.00 86.88 119 ASP A CA 1
ATOM 931 C C . ASP A 1 119 ? -3.972 0.941 6.413 1.00 86.88 119 ASP A C 1
ATOM 933 O O . ASP A 1 119 ? -3.766 0.650 7.591 1.00 86.88 119 ASP A O 1
ATOM 937 N N . GLU A 1 120 ? -3.398 0.294 5.398 1.00 84.00 120 GLU A N 1
ATOM 938 C CA . GLU A 1 120 ? -2.461 -0.836 5.563 1.00 84.00 120 GLU A CA 1
ATOM 939 C C . GLU A 1 120 ? -3.000 -1.942 6.505 1.00 84.00 120 GLU A C 1
ATOM 941 O O . GLU A 1 120 ? -2.335 -2.395 7.442 1.00 84.00 120 GLU A O 1
ATOM 946 N N . GLY A 1 121 ? -4.234 -2.396 6.250 1.00 84.12 121 GLY A N 1
ATOM 947 C CA . GLY A 1 121 ? -4.960 -3.363 7.083 1.00 84.12 121 GLY A CA 1
ATOM 948 C C . GLY A 1 121 ? -4.230 -4.692 7.331 1.00 84.12 121 GLY A C 1
ATOM 949 O O . GLY A 1 121 ? -4.572 -5.413 8.269 1.00 84.12 121 GLY A O 1
ATOM 950 N N . GLU A 1 122 ? -3.198 -5.010 6.547 1.00 83.38 122 GLU A N 1
ATOM 951 C CA . GLU A 1 122 ? -2.278 -6.128 6.774 1.00 83.38 122 GLU A CA 1
ATOM 952 C C . GLU A 1 122 ? -1.669 -6.137 8.174 1.00 83.38 122 GLU A C 1
ATOM 954 O O . GLU A 1 122 ? -1.429 -7.217 8.715 1.00 83.38 122 GLU A O 1
ATOM 959 N N . TYR A 1 123 ? -1.421 -4.973 8.780 1.00 79.44 123 TYR A N 1
ATOM 960 C CA . TYR A 1 123 ? -0.859 -4.929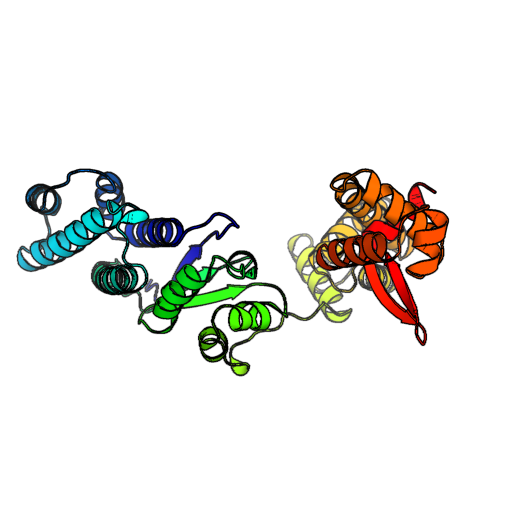 10.132 1.00 79.44 123 TYR A CA 1
ATOM 961 C C . TYR A 1 123 ? -1.809 -5.493 11.184 1.00 79.44 123 TYR A C 1
ATOM 963 O O . TYR A 1 123 ? -1.354 -6.037 12.189 1.00 79.44 123 TYR A O 1
ATOM 971 N N . VAL A 1 124 ? -3.117 -5.441 10.918 1.00 74.12 124 VAL A N 1
ATOM 972 C CA . VAL A 1 124 ? -4.150 -6.040 11.767 1.00 74.12 124 VAL A CA 1
ATOM 973 C C . VAL A 1 124 ? -4.235 -7.556 11.560 1.00 74.12 124 VAL A C 1
ATOM 975 O O . VAL A 1 124 ? -4.805 -8.250 12.392 1.00 74.12 124 VAL A O 1
ATOM 978 N N . ALA A 1 125 ? -3.681 -8.109 10.479 1.00 67.81 125 ALA A N 1
ATOM 979 C CA . ALA A 1 125 ? -3.790 -9.523 10.121 1.00 67.81 125 ALA A CA 1
ATOM 980 C C . ALA A 1 125 ? -2.553 -10.340 10.558 1.00 67.81 125 ALA A C 1
ATOM 982 O O . ALA A 1 125 ? -1.889 -10.959 9.726 1.00 67.81 125 ALA A O 1
ATOM 983 N N . LYS A 1 126 ? -2.234 -10.347 11.861 1.00 71.25 126 LYS A N 1
ATOM 984 C CA . LYS A 1 126 ? -1.142 -11.149 12.452 1.00 71.25 126 LYS A CA 1
ATOM 985 C C . LYS A 1 126 ? -1.663 -12.141 13.497 1.00 71.25 126 LYS A C 1
ATOM 987 O O . LYS A 1 126 ? -2.641 -11.860 14.169 1.00 71.25 126 LYS A O 1
ATOM 992 N N . ASP A 1 127 ? -0.957 -13.247 13.729 1.00 58.94 127 ASP A N 1
ATOM 993 C CA . ASP A 1 127 ? -1.407 -14.332 14.628 1.00 58.94 127 ASP A CA 1
ATOM 994 C C . ASP A 1 127 ? -1.759 -13.882 16.066 1.00 58.94 127 ASP A C 1
ATOM 996 O O . ASP A 1 127 ? -2.614 -14.477 16.718 1.00 58.94 127 ASP A O 1
ATOM 1000 N N . ASN A 1 128 ? -1.165 -12.783 16.549 1.00 60.69 128 ASN A N 1
ATOM 1001 C CA . ASN A 1 128 ? -1.430 -12.223 17.882 1.00 60.69 128 ASN A CA 1
ATOM 1002 C C . ASN A 1 128 ? -2.551 -11.162 17.919 1.00 60.69 128 ASN A C 1
ATOM 1004 O O . ASN A 1 128 ? -2.818 -10.591 18.977 1.00 60.69 128 ASN A O 1
ATOM 1008 N N . SER A 1 129 ? -3.220 -10.878 16.798 1.00 72.00 129 SER A N 1
ATOM 1009 C CA . SER A 1 129 ? -4.223 -9.810 16.694 1.00 72.00 129 SER A CA 1
ATOM 1010 C C . SER A 1 129 ? -5.670 -10.284 16.863 1.00 72.00 129 SER A C 1
ATOM 1012 O O . SER A 1 129 ? -6.585 -9.472 16.744 1.00 72.00 129 SER A O 1
ATOM 1014 N N . ALA A 1 130 ? -5.924 -11.556 17.189 1.00 75.50 130 ALA A N 1
ATOM 1015 C CA . ALA A 1 130 ? -7.289 -12.079 17.329 1.00 75.50 130 ALA A CA 1
ATOM 1016 C C . ALA A 1 130 ? -8.157 -11.240 18.292 1.00 75.50 130 ALA A C 1
ATOM 1018 O O . ALA A 1 130 ? -9.288 -10.884 17.969 1.00 75.50 130 ALA A O 1
ATOM 1019 N N . ASN A 1 131 ? -7.598 -10.821 19.434 1.00 74.81 131 ASN A N 1
ATOM 1020 C CA . ASN A 1 131 ? -8.284 -9.940 20.390 1.00 74.81 131 ASN A CA 1
ATOM 1021 C C . ASN A 1 131 ? -8.582 -8.544 19.812 1.00 74.81 131 ASN A C 1
ATOM 1023 O O . ASN A 1 131 ? -9.618 -7.946 20.119 1.00 74.81 131 ASN A O 1
ATOM 1027 N N . LEU A 1 132 ? -7.677 -8.027 18.976 1.00 77.44 132 LEU A N 1
ATOM 1028 C CA . LEU A 1 132 ? -7.836 -6.752 18.280 1.00 77.44 132 LEU A CA 1
ATOM 1029 C C . LEU A 1 132 ? -8.960 -6.842 17.253 1.00 77.44 132 LEU A C 1
ATOM 1031 O O . LEU A 1 132 ? -9.868 -6.016 17.272 1.00 77.44 132 LEU A O 1
ATOM 1035 N N . LEU A 1 133 ? -8.954 -7.894 16.434 1.00 79.44 133 LEU A N 1
ATOM 1036 C CA . LEU A 1 133 ? -10.004 -8.170 15.459 1.00 79.44 133 LEU A CA 1
ATOM 1037 C C . LEU A 1 133 ? -11.357 -8.347 16.150 1.00 79.44 133 LEU A C 1
ATOM 1039 O O . LEU A 1 133 ? -12.313 -7.665 15.797 1.00 79.44 133 LEU A O 1
ATOM 1043 N N . GLN A 1 134 ? -11.451 -9.157 17.203 1.00 79.75 134 GLN A N 1
ATOM 1044 C CA . GLN A 1 134 ? -12.700 -9.320 17.958 1.00 79.75 134 GLN A CA 1
ATOM 1045 C C . GLN A 1 134 ? -13.224 -8.006 18.546 1.00 79.75 134 GLN A C 1
ATOM 1047 O O . GLN A 1 134 ? -14.433 -7.779 18.559 1.00 79.75 134 GLN A O 1
ATOM 1052 N N . SER A 1 135 ? -12.333 -7.120 18.995 1.00 79.50 135 SER A N 1
ATOM 1053 C CA . SER A 1 135 ? -12.722 -5.788 19.467 1.00 79.50 135 SER A CA 1
ATOM 1054 C C . SER A 1 135 ? -13.192 -4.915 18.301 1.00 79.50 135 SER A C 1
ATOM 1056 O O . SER A 1 135 ? -14.282 -4.350 18.348 1.00 79.50 135 SER A O 1
ATOM 1058 N N . MET A 1 136 ? -12.442 -4.888 17.197 1.00 79.31 136 MET A N 1
ATOM 1059 C CA . MET A 1 136 ? -12.807 -4.155 15.984 1.00 79.31 136 MET A CA 1
ATOM 1060 C C . MET A 1 136 ? -14.138 -4.613 15.395 1.00 79.31 136 MET A C 1
ATOM 1062 O O . MET A 1 136 ? -14.890 -3.775 14.907 1.00 79.31 136 MET A O 1
ATOM 1066 N N . ARG A 1 137 ? -14.486 -5.903 15.492 1.00 82.56 137 ARG A N 1
ATOM 1067 C CA . ARG A 1 137 ? -15.798 -6.431 15.085 1.00 82.56 137 ARG A CA 1
ATOM 1068 C C . ARG A 1 137 ? -16.952 -5.626 15.689 1.00 82.56 137 ARG A C 1
ATOM 1070 O O . ARG A 1 137 ? -17.951 -5.395 15.010 1.00 82.56 137 ARG A O 1
ATOM 1077 N N . LEU A 1 138 ? -16.815 -5.173 16.933 1.00 84.19 138 LEU A N 1
ATOM 1078 C CA . LEU A 1 138 ? -17.852 -4.400 17.615 1.00 84.19 138 LEU A CA 1
ATOM 1079 C C . LEU A 1 138 ? -18.089 -3.034 16.954 1.00 84.19 138 LEU A C 1
ATOM 1081 O O . LEU A 1 138 ? -19.223 -2.557 16.966 1.00 84.19 138 LEU A O 1
ATOM 1085 N N . LEU A 1 139 ? -17.072 -2.443 16.314 1.00 83.62 139 LEU A N 1
ATOM 1086 C CA . LEU A 1 139 ? -17.222 -1.206 15.536 1.00 83.62 139 LEU A CA 1
ATOM 1087 C C . LEU A 1 139 ? -18.151 -1.403 14.335 1.00 83.62 139 LEU A C 1
ATOM 1089 O O . LEU A 1 139 ? -18.946 -0.526 14.034 1.00 83.62 139 LEU A O 1
ATOM 1093 N N . PHE A 1 140 ? -18.112 -2.566 13.680 1.00 80.56 140 PHE A N 1
ATOM 1094 C CA . PHE A 1 140 ? -19.002 -2.865 12.548 1.00 80.56 140 PHE A CA 1
ATOM 1095 C C . PHE A 1 140 ? -20.456 -3.072 12.971 1.00 80.56 140 PHE A C 1
ATOM 1097 O O . PHE A 1 140 ? -21.370 -2.897 12.171 1.00 80.56 140 PHE A O 1
ATOM 1104 N N . GLN A 1 141 ? -20.671 -3.498 14.216 1.00 83.25 141 GLN A N 1
ATOM 1105 C CA . GLN A 1 141 ? -21.988 -3.872 14.732 1.00 83.25 141 GLN A CA 1
ATOM 1106 C C . GLN A 1 141 ? -22.681 -2.731 15.487 1.00 83.25 141 GLN A C 1
ATOM 1108 O O . GLN A 1 141 ? -23.867 -2.838 15.804 1.00 83.25 141 GLN A O 1
ATOM 1113 N N . THR A 1 142 ? -21.962 -1.646 15.780 1.00 83.38 142 THR A N 1
ATOM 1114 C CA . THR A 1 142 ? -22.447 -0.568 16.645 1.00 83.38 142 THR A CA 1
ATOM 1115 C C . THR A 1 142 ? -22.671 0.710 15.845 1.00 83.38 142 THR A C 1
ATOM 1117 O O . THR A 1 142 ? -21.738 1.306 15.324 1.00 83.38 142 THR A O 1
ATOM 1120 N N . SER A 1 143 ? -23.911 1.198 15.794 1.00 82.94 143 SER A N 1
ATOM 1121 C CA . SER A 1 143 ? -24.204 2.547 15.285 1.00 82.94 143 SER A CA 1
ATOM 1122 C C . SER A 1 143 ? -23.689 3.609 16.271 1.00 82.94 143 SER A C 1
ATOM 1124 O O . SER A 1 143 ? -23.936 3.450 17.472 1.00 82.94 143 SER A O 1
ATOM 1126 N N . PRO A 1 144 ? -23.072 4.720 15.816 1.00 85.12 144 PRO A N 1
ATOM 1127 C CA . PRO A 1 144 ? -23.026 5.228 14.436 1.00 85.12 144 PRO A CA 1
ATOM 1128 C C . PRO A 1 144 ? -21.723 4.919 13.670 1.00 85.12 144 PRO A C 1
ATOM 1130 O O . PRO A 1 144 ? -21.328 5.696 12.806 1.00 85.12 144 PRO A O 1
ATOM 1133 N N . PHE A 1 145 ? -21.009 3.840 13.984 1.00 86.62 145 PHE A N 1
ATOM 1134 C CA . PHE A 1 145 ? -19.696 3.581 13.393 1.00 86.62 145 PHE A CA 1
ATOM 1135 C C . PHE A 1 145 ? -19.794 2.924 12.004 1.00 86.62 145 PHE A C 1
ATOM 1137 O O . PHE A 1 145 ? -20.598 2.027 11.763 1.00 86.62 145 PHE A O 1
ATOM 1144 N N . MET A 1 146 ? -18.942 3.377 11.087 1.00 88.19 146 MET A N 1
ATOM 1145 C CA . MET A 1 146 ? -18.689 2.800 9.768 1.00 88.1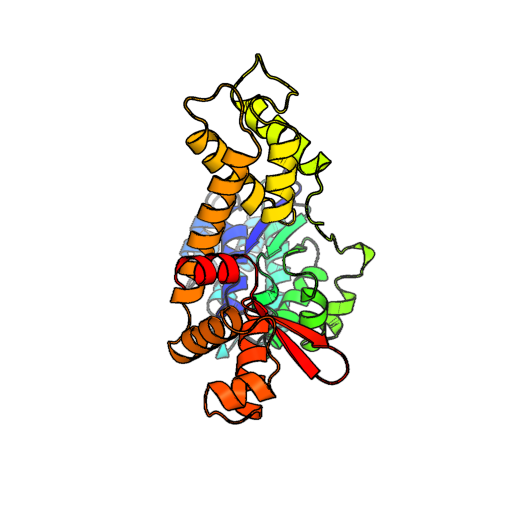9 146 MET A CA 1
ATOM 1146 C C . MET A 1 146 ? -17.185 2.589 9.648 1.00 88.19 146 MET A C 1
ATOM 1148 O O . MET A 1 146 ? -16.430 3.527 9.860 1.00 88.19 146 MET A O 1
ATOM 1152 N N . VAL A 1 147 ? -16.732 1.390 9.295 1.00 87.69 147 VAL A N 1
ATOM 1153 C CA . VAL A 1 147 ? -15.299 1.093 9.181 1.00 87.69 147 VAL A CA 1
ATOM 1154 C C . VAL A 1 147 ? -14.952 0.801 7.726 1.00 87.69 147 VAL A C 1
ATOM 1156 O O . VAL A 1 147 ? -15.601 -0.019 7.078 1.00 87.69 147 VAL A O 1
ATOM 1159 N N . ILE A 1 148 ? -13.912 1.460 7.227 1.00 89.81 148 ILE A N 1
ATOM 1160 C CA . ILE A 1 148 ? -13.313 1.236 5.914 1.00 89.81 148 ILE A CA 1
ATOM 1161 C C . ILE A 1 148 ? -11.895 0.736 6.153 1.00 89.81 148 ILE A C 1
ATOM 1163 O O . ILE A 1 148 ? -11.107 1.407 6.813 1.00 89.81 148 ILE A O 1
ATOM 1167 N N . ILE A 1 149 ? -11.577 -0.435 5.606 1.00 88.56 149 ILE A N 1
ATOM 1168 C CA . ILE A 1 149 ? -10.233 -1.008 5.665 1.00 88.56 149 ILE A CA 1
ATOM 1169 C C . ILE A 1 149 ? -9.669 -1.056 4.249 1.00 88.56 149 ILE A C 1
ATOM 1171 O O . ILE A 1 149 ? -10.317 -1.582 3.343 1.00 88.56 149 ILE A O 1
ATOM 1175 N N . ALA A 1 150 ? -8.471 -0.508 4.072 1.00 90.75 150 ALA A N 1
ATOM 1176 C CA . ALA A 1 150 ? -7.703 -0.578 2.840 1.00 90.75 150 ALA A CA 1
ATOM 1177 C C . ALA A 1 150 ? -6.513 -1.533 3.009 1.00 90.75 150 ALA A C 1
ATOM 1179 O O . ALA A 1 150 ? -5.877 -1.573 4.059 1.00 90.75 150 ALA A O 1
ATOM 1180 N N . GLY A 1 151 ? -6.213 -2.299 1.964 1.00 89.88 151 GLY A N 1
ATOM 1181 C CA . GLY A 1 151 ? -5.060 -3.191 1.914 1.00 89.88 151 GLY A CA 1
ATOM 1182 C C . GLY A 1 151 ? -5.006 -3.969 0.605 1.00 89.88 151 GLY A C 1
ATOM 1183 O O . GLY A 1 151 ? -5.651 -3.618 -0.386 1.00 89.88 151 GLY A O 1
ATOM 1184 N N . SER A 1 152 ? -4.209 -5.027 0.596 1.00 87.00 152 SER A N 1
ATOM 1185 C CA . SER A 1 152 ? -4.014 -5.931 -0.531 1.00 87.00 152 SER A CA 1
ATOM 1186 C C . SER A 1 152 ? -5.273 -6.754 -0.849 1.00 87.00 152 SER A C 1
ATOM 1188 O O . SER A 1 152 ? -6.122 -6.973 0.018 1.00 87.00 152 SER A O 1
ATOM 1190 N N . PRO A 1 153 ? -5.393 -7.289 -2.080 1.00 83.50 153 PRO A N 1
ATOM 1191 C CA . PRO A 1 153 ? -6.552 -8.090 -2.482 1.00 83.50 153 PRO A CA 1
ATOM 1192 C C . PRO A 1 153 ? -6.805 -9.334 -1.616 1.00 83.50 153 PRO A C 1
ATOM 1194 O O . PRO A 1 153 ? -7.939 -9.787 -1.521 1.00 83.50 153 PRO A O 1
ATOM 1197 N N . VAL A 1 154 ? -5.761 -9.867 -0.972 1.00 85.44 154 VAL A N 1
ATOM 1198 C CA . VAL A 1 154 ? -5.826 -11.060 -0.108 1.00 85.44 154 VAL A CA 1
ATOM 1199 C C . VAL A 1 154 ? -6.059 -10.721 1.367 1.00 85.44 154 VAL A C 1
ATOM 1201 O O . VAL A 1 154 ? -6.065 -11.615 2.212 1.00 85.44 154 VAL A O 1
ATOM 1204 N N . LEU A 1 155 ? -6.225 -9.437 1.706 1.00 87.00 155 LEU A N 1
ATOM 1205 C CA . LEU A 1 155 ? -6.380 -8.981 3.086 1.00 87.00 155 LEU A CA 1
ATOM 1206 C C . LEU A 1 155 ? -7.529 -9.702 3.796 1.00 87.00 155 LEU A C 1
ATOM 1208 O O . LEU A 1 155 ? -7.355 -10.184 4.911 1.00 87.00 155 LEU A O 1
ATOM 1212 N N . PHE A 1 156 ? -8.695 -9.806 3.157 1.00 84.75 156 PHE A N 1
ATOM 1213 C CA . PHE A 1 156 ? -9.865 -10.415 3.791 1.00 84.75 156 PHE A CA 1
ATOM 1214 C C . PHE A 1 156 ? -9.685 -11.909 4.056 1.00 84.75 156 PHE A C 1
ATOM 1216 O O . PHE A 1 156 ? -10.124 -12.380 5.102 1.00 84.75 156 PHE A O 1
ATOM 1223 N N . ASP A 1 157 ? -8.991 -12.630 3.174 1.00 84.44 157 ASP A N 1
ATOM 1224 C CA . ASP A 1 157 ? -8.678 -14.046 3.387 1.00 84.44 157 ASP A CA 1
ATOM 1225 C C . ASP A 1 157 ? -7.729 -14.213 4.581 1.00 84.44 157 ASP A C 1
ATOM 1227 O O . ASP A 1 157 ? -7.937 -15.080 5.431 1.00 84.44 157 ASP A O 1
ATOM 1231 N N . LYS A 1 158 ? -6.736 -13.319 4.708 1.00 85.88 158 LYS A N 1
ATOM 1232 C CA . LYS A 1 158 ? -5.835 -13.279 5.869 1.00 85.88 158 LYS A CA 1
ATOM 1233 C C . LYS A 1 158 ? -6.590 -12.974 7.163 1.00 85.88 158 LYS A C 1
ATOM 1235 O O . LYS A 1 158 ? -6.434 -13.701 8.140 1.00 85.88 158 LYS A O 1
ATOM 1240 N N . LEU A 1 159 ? -7.449 -11.954 7.170 1.00 85.50 159 LEU A N 1
ATOM 1241 C CA . LEU A 1 159 ? -8.254 -11.593 8.342 1.00 85.50 159 LEU A CA 1
ATOM 1242 C C . LEU A 1 159 ? -9.195 -12.733 8.760 1.00 85.50 159 LEU A C 1
ATOM 1244 O O . LEU A 1 159 ? -9.280 -13.057 9.943 1.00 85.50 159 LEU A O 1
ATOM 1248 N N . ALA A 1 160 ? -9.858 -13.378 7.796 1.00 85.00 160 ALA A N 1
ATOM 1249 C CA . ALA A 1 160 ? -10.758 -14.502 8.048 1.00 85.00 160 ALA 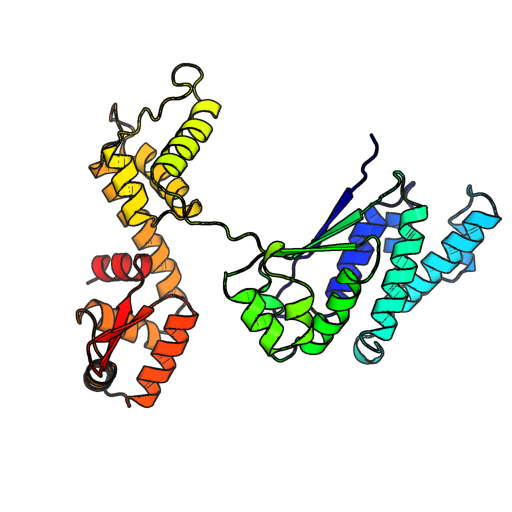A CA 1
ATOM 1250 C C . ALA A 1 160 ? -10.026 -15.757 8.554 1.00 85.00 160 ALA A C 1
ATOM 1252 O O . ALA A 1 160 ? -10.617 -16.545 9.289 1.00 85.00 160 ALA A O 1
ATOM 1253 N N . SER A 1 161 ? -8.750 -15.941 8.196 1.00 85.81 161 SER A N 1
ATOM 1254 C CA . SER A 1 161 ? -7.932 -17.046 8.714 1.00 85.81 161 SER A CA 1
ATOM 1255 C C . SER A 1 161 ? -7.620 -16.916 10.212 1.00 85.81 161 SER A C 1
ATOM 1257 O O . SER A 1 161 ? -7.474 -17.929 10.891 1.00 85.81 161 SER A O 1
ATOM 1259 N N . ILE A 1 162 ? -7.580 -15.681 10.729 1.00 84.31 162 ILE A N 1
ATOM 1260 C CA . ILE A 1 162 ? -7.314 -15.377 12.143 1.00 84.31 162 ILE A CA 1
ATOM 1261 C C . ILE A 1 162 ? -8.622 -15.343 12.939 1.00 84.31 162 ILE A C 1
ATOM 1263 O O . ILE A 1 162 ? -8.728 -15.964 13.993 1.00 84.31 162 ILE A O 1
ATOM 1267 N N . GLU A 1 163 ? -9.634 -14.634 12.432 1.00 82.75 163 GLU A N 1
ATOM 1268 C CA . GLU A 1 163 ? -10.951 -14.517 13.060 1.00 82.75 163 GLU A CA 1
ATOM 1269 C C . GLU A 1 163 ? -12.039 -14.816 12.012 1.00 82.75 163 GLU A C 1
ATOM 1271 O O . GLU A 1 163 ? -12.455 -13.922 11.273 1.00 82.75 163 GLU A O 1
ATOM 1276 N N . PRO A 1 164 ? -12.554 -16.058 11.934 1.00 84.00 164 PRO A N 1
ATOM 1277 C CA . PRO A 1 164 ? -13.489 -16.471 10.881 1.00 84.00 164 PRO A CA 1
ATOM 1278 C C . PRO A 1 164 ? -14.752 -15.613 10.780 1.00 84.00 164 PRO A C 1
ATOM 1280 O O . PRO A 1 164 ? -15.335 -15.474 9.702 1.00 84.00 164 PRO A O 1
ATOM 1283 N N . SER A 1 165 ? -15.176 -14.988 11.885 1.00 81.38 165 SER A N 1
ATOM 1284 C CA . SER A 1 165 ? -16.336 -14.097 11.873 1.00 81.38 165 SER A CA 1
ATOM 1285 C C . SER A 1 165 ? -16.120 -12.814 11.056 1.00 81.38 165 SER A C 1
ATOM 1287 O O . SER A 1 165 ? -17.107 -12.239 10.597 1.00 81.38 165 SER A O 1
ATOM 1289 N N . PHE A 1 166 ? -14.869 -12.405 10.795 1.00 78.62 166 PHE A N 1
ATOM 1290 C CA . PHE A 1 166 ? -14.536 -11.228 9.981 1.00 78.62 166 PHE A CA 1
ATOM 1291 C C . PHE A 1 166 ? -14.935 -11.373 8.515 1.00 78.62 166 PHE A C 1
ATOM 1293 O O . PHE A 1 166 ? -15.346 -10.389 7.901 1.00 78.62 166 PHE A O 1
ATOM 1300 N N . GLY A 1 167 ? -14.884 -12.591 7.964 1.00 75.00 167 GLY A N 1
ATOM 1301 C CA . GLY A 1 167 ? -15.293 -12.839 6.578 1.00 75.00 167 GLY A CA 1
ATOM 1302 C C . GLY A 1 167 ? -16.740 -12.407 6.312 1.00 75.00 167 GLY A C 1
ATOM 1303 O O . GLY A 1 167 ? -17.035 -11.833 5.266 1.00 75.00 167 GLY A O 1
ATOM 1304 N N . ASN A 1 168 ? -17.617 -12.586 7.306 1.00 80.69 168 ASN A N 1
ATOM 1305 C CA . ASN A 1 168 ? -19.029 -12.205 7.227 1.00 80.69 168 ASN A CA 1
ATOM 1306 C C . ASN A 1 168 ? -19.274 -10.700 7.430 1.00 80.69 168 ASN A C 1
ATOM 1308 O O . ASN A 1 168 ? -20.336 -10.207 7.057 1.00 80.69 168 ASN A O 1
ATOM 1312 N N . LEU A 1 169 ? -18.325 -9.965 8.023 1.00 81.56 169 LEU A N 1
ATOM 1313 C CA . LEU A 1 169 ? -18.445 -8.514 8.227 1.00 81.56 169 LEU A CA 1
ATOM 1314 C C . LEU A 1 169 ? -18.196 -7.731 6.932 1.00 81.56 169 LEU A C 1
ATOM 1316 O O . LEU A 1 169 ? -18.710 -6.626 6.771 1.00 81.56 169 LEU A O 1
ATOM 1320 N N . PHE A 1 170 ? -17.446 -8.322 6.000 1.00 80.19 170 PHE A N 1
ATOM 1321 C CA . PHE A 1 170 ? -17.106 -7.738 4.706 1.00 80.19 170 PHE A CA 1
ATOM 1322 C C . PHE A 1 170 ? -17.610 -8.626 3.576 1.00 80.19 170 PHE A C 1
ATOM 1324 O O . PHE A 1 170 ? -16.821 -9.343 2.945 1.00 80.19 170 PHE A O 1
ATOM 1331 N N . PRO A 1 171 ? -18.921 -8.607 3.308 1.00 82.25 171 PRO A N 1
ATOM 1332 C CA . PRO A 1 171 ? -19.458 -9.393 2.218 1.00 82.25 171 PRO A CA 1
ATOM 1333 C C . PRO A 1 171 ? -18.904 -8.869 0.884 1.00 82.25 171 PRO A C 1
ATOM 1335 O O . PRO A 1 171 ? -18.552 -7.692 0.772 1.00 82.25 171 PRO A O 1
ATOM 1338 N N . GLU A 1 172 ? -18.790 -9.738 -0.121 1.00 83.75 172 GLU A N 1
ATOM 1339 C CA . GLU A 1 172 ? -18.092 -9.428 -1.381 1.00 83.75 172 GLU A CA 1
ATOM 1340 C C . GLU A 1 172 ? -18.626 -8.171 -2.078 1.00 83.75 172 GLU A C 1
ATOM 1342 O O . GLU A 1 172 ? -17.840 -7.387 -2.601 1.00 83.75 172 GLU A O 1
ATOM 1347 N N . GLN A 1 173 ? -19.934 -7.906 -1.996 1.00 85.38 173 GLN A N 1
ATOM 1348 C CA . GLN A 1 173 ? -20.553 -6.703 -2.563 1.00 85.38 173 GLN A CA 1
ATOM 1349 C C . GLN A 1 173 ? -20.062 -5.381 -1.950 1.00 85.38 173 GLN A C 1
ATOM 1351 O O . GLN A 1 173 ? -20.204 -4.333 -2.573 1.00 85.38 173 GLN A O 1
ATOM 1356 N N . ASN A 1 174 ? -19.485 -5.419 -0.745 1.00 85.00 174 ASN A N 1
ATOM 1357 C CA . ASN A 1 174 ? -18.933 -4.246 -0.065 1.00 85.00 174 ASN A CA 1
ATOM 1358 C C . ASN A 1 174 ? -17.416 -4.109 -0.286 1.00 85.00 174 ASN A C 1
ATOM 1360 O O . ASN A 1 174 ? -16.793 -3.209 0.278 1.00 85.00 174 ASN A O 1
ATOM 1364 N N . ARG A 1 175 ? -16.802 -4.994 -1.084 1.00 88.19 175 ARG A N 1
ATOM 1365 C CA . ARG A 1 175 ? -15.367 -4.970 -1.387 1.00 88.19 175 ARG A CA 1
ATOM 1366 C C . ARG A 1 175 ? -15.130 -4.206 -2.685 1.00 88.19 175 ARG A C 1
ATOM 1368 O O . ARG A 1 175 ? -15.576 -4.612 -3.754 1.00 88.19 175 ARG A O 1
ATOM 1375 N N . ILE A 1 176 ? -14.388 -3.106 -2.596 1.00 91.12 176 ILE A N 1
ATOM 1376 C CA . ILE A 1 176 ? -13.992 -2.314 -3.764 1.00 91.12 176 ILE A CA 1
ATOM 1377 C C . ILE A 1 176 ? -12.574 -2.719 -4.160 1.00 91.12 176 ILE A C 1
ATOM 1379 O O . ILE A 1 176 ? -11.621 -2.460 -3.430 1.00 91.12 176 ILE A O 1
ATOM 1383 N N . ILE A 1 177 ? -12.434 -3.343 -5.330 1.00 89.50 177 ILE A N 1
ATOM 1384 C CA . ILE A 1 177 ? -11.129 -3.713 -5.886 1.00 89.50 177 ILE A CA 1
ATOM 1385 C C . ILE A 1 177 ? -10.672 -2.606 -6.834 1.00 89.50 177 ILE A C 1
ATOM 1387 O O . ILE A 1 177 ? -11.263 -2.395 -7.896 1.00 89.50 177 ILE A O 1
ATOM 1391 N N . LEU A 1 178 ? -9.598 -1.913 -6.457 1.00 90.88 178 LEU A N 1
ATOM 1392 C CA . LEU A 1 178 ? -8.944 -0.937 -7.322 1.00 90.88 178 LEU A CA 1
ATOM 1393 C C . LEU A 1 178 ? -8.087 -1.674 -8.353 1.00 90.88 178 LEU A C 1
ATOM 1395 O O . LEU A 1 178 ? -7.091 -2.310 -8.011 1.00 90.88 178 LEU A O 1
ATOM 1399 N N . LYS A 1 179 ? -8.500 -1.609 -9.620 1.00 91.50 179 LYS A N 1
ATOM 1400 C CA . LYS A 1 179 ? -7.755 -2.199 -10.736 1.00 91.50 179 LYS A CA 1
ATOM 1401 C C . LYS A 1 179 ? -6.537 -1.344 -11.090 1.00 91.50 179 LYS A C 1
ATOM 1403 O O . LYS A 1 179 ? -6.504 -0.142 -10.824 1.00 91.50 179 LYS A O 1
ATOM 1408 N N . LEU A 1 180 ? -5.540 -1.986 -11.694 1.00 93.06 180 LEU A N 1
ATOM 1409 C CA . LEU A 1 180 ? -4.409 -1.296 -12.315 1.00 93.06 180 LEU A CA 1
ATOM 1410 C C . LEU A 1 180 ? -4.913 -0.421 -13.468 1.00 93.06 180 LEU A C 1
ATOM 1412 O O . LEU A 1 180 ? -5.903 -0.765 -14.110 1.00 93.06 180 LEU A O 1
ATOM 1416 N N . LEU A 1 181 ? -4.237 0.704 -13.702 1.00 96.00 181 LEU A N 1
ATOM 1417 C CA . LEU A 1 181 ? -4.637 1.656 -14.733 1.00 96.00 181 LEU A CA 1
ATOM 1418 C C . LEU A 1 181 ? -4.298 1.126 -16.122 1.00 96.00 181 LEU A C 1
ATOM 1420 O O . LEU A 1 181 ? -3.177 0.674 -16.368 1.00 96.00 181 LEU A O 1
ATOM 1424 N N . GLU A 1 182 ? -5.251 1.251 -17.035 1.00 97.12 182 GLU A N 1
ATOM 1425 C CA . GLU A 1 182 ? -5.051 0.958 -18.448 1.00 97.12 182 GLU A CA 1
ATOM 1426 C C . GLU A 1 182 ? -4.590 2.210 -19.207 1.00 97.12 182 GLU A C 1
ATOM 1428 O O . GLU A 1 182 ? -4.461 3.307 -18.655 1.00 97.12 182 GLU A O 1
ATOM 1433 N N . ILE A 1 183 ? -4.310 2.064 -20.504 1.00 96.88 183 ILE A N 1
ATOM 1434 C CA . ILE A 1 183 ? -3.771 3.162 -21.317 1.00 96.88 183 ILE A CA 1
ATOM 1435 C C . ILE A 1 183 ? -4.689 4.394 -21.331 1.00 96.88 183 ILE A C 1
ATOM 1437 O O . ILE A 1 183 ? -4.201 5.524 -21.278 1.00 96.88 183 ILE A O 1
ATOM 1441 N N . ASP A 1 184 ? -6.006 4.193 -21.351 1.00 96.94 184 ASP A N 1
ATOM 1442 C CA . ASP A 1 184 ? -6.977 5.288 -21.371 1.00 96.94 184 ASP A CA 1
ATOM 1443 C C . ASP A 1 184 ? -7.061 5.996 -20.014 1.00 96.94 184 ASP A C 1
ATOM 1445 O O . ASP A 1 184 ? -7.131 7.228 -19.963 1.00 96.94 184 ASP A O 1
ATOM 1449 N N . ASP A 1 185 ? -6.939 5.254 -18.912 1.00 97.06 185 ASP A N 1
ATOM 1450 C CA . ASP A 1 185 ? -6.837 5.834 -17.572 1.00 97.06 185 ASP A CA 1
ATOM 1451 C C . ASP A 1 185 ? -5.562 6.670 -17.427 1.00 97.06 185 ASP A C 1
ATOM 1453 O O . ASP A 1 185 ? -5.587 7.759 -16.849 1.00 97.06 185 ASP A O 1
ATOM 1457 N N . ILE A 1 186 ? -4.444 6.190 -17.986 1.00 96.44 186 ILE A N 1
ATOM 1458 C CA . ILE A 1 186 ? -3.170 6.919 -18.008 1.00 96.44 186 ILE A CA 1
ATOM 1459 C C . ILE A 1 186 ? -3.323 8.221 -18.789 1.00 96.44 186 ILE A C 1
ATOM 1461 O O . ILE A 1 186 ? -2.926 9.274 -18.289 1.00 96.44 186 ILE A O 1
ATOM 1465 N N . LYS A 1 187 ? -3.936 8.184 -19.978 1.00 96.56 187 LYS A N 1
ATOM 1466 C CA . LYS A 1 187 ? -4.223 9.395 -20.763 1.00 96.56 187 LYS A CA 1
ATOM 1467 C C . LYS A 1 187 ? -5.023 10.401 -19.944 1.00 96.56 187 LYS A C 1
ATOM 1469 O O . LYS A 1 187 ? -4.625 11.561 -19.848 1.00 96.56 187 LYS A O 1
ATOM 1474 N N . GLN A 1 188 ? -6.101 9.958 -19.298 1.00 96.00 188 GLN A N 1
ATOM 1475 C CA . GLN A 1 188 ? -6.917 10.825 -18.446 1.00 96.00 188 GLN A CA 1
ATOM 1476 C C . GLN A 1 188 ? -6.141 11.371 -17.244 1.00 96.00 188 GLN A C 1
ATOM 1478 O O . GLN A 1 188 ? -6.299 12.542 -16.895 1.00 96.00 188 GLN A O 1
ATOM 1483 N N . LEU A 1 189 ? -5.304 10.551 -16.606 1.00 95.19 189 LEU A N 1
ATOM 1484 C CA . LEU A 1 189 ? -4.459 10.965 -15.490 1.00 95.19 189 LEU A CA 1
ATOM 1485 C C . LEU A 1 189 ? -3.477 12.063 -15.919 1.00 95.19 189 LEU A C 1
ATOM 1487 O O . LEU A 1 189 ? -3.341 13.062 -15.212 1.00 95.19 189 LEU A O 1
ATOM 1491 N N . ILE A 1 190 ? -2.826 11.899 -17.073 1.00 94.00 190 ILE A N 1
ATOM 1492 C CA . ILE A 1 190 ? -1.883 12.876 -17.630 1.00 94.00 190 ILE A CA 1
ATOM 1493 C C . ILE A 1 190 ? -2.600 14.173 -18.002 1.00 94.00 190 ILE A C 1
ATOM 1495 O O . ILE A 1 190 ? -2.177 15.233 -17.543 1.00 94.00 190 ILE A O 1
ATOM 1499 N N . ILE A 1 191 ? -3.722 14.097 -18.724 1.00 93.94 191 ILE A N 1
ATOM 1500 C CA . ILE A 1 191 ? -4.551 15.265 -19.066 1.00 93.94 191 ILE A CA 1
ATOM 1501 C C . ILE A 1 191 ? -4.929 16.039 -17.798 1.00 93.94 191 ILE A C 1
ATOM 1503 O O . ILE A 1 191 ? -4.628 17.224 -17.681 1.00 93.94 191 ILE A O 1
ATOM 1507 N N . LYS A 1 192 ? -5.498 15.360 -16.790 1.00 92.69 192 LYS A N 1
ATOM 1508 C CA . LYS A 1 192 ? -5.903 15.994 -15.522 1.00 92.69 192 LYS A CA 1
ATOM 1509 C C . LYS A 1 192 ? -4.742 16.679 -14.802 1.00 92.69 192 LYS A C 1
ATOM 1511 O O . LYS A 1 192 ? -4.966 17.658 -14.098 1.00 92.69 192 LYS A O 1
ATOM 1516 N N . ARG A 1 193 ? -3.515 16.168 -14.933 1.00 90.75 193 ARG A N 1
ATOM 1517 C CA . ARG A 1 193 ? -2.317 16.773 -14.332 1.00 90.75 193 ARG A CA 1
ATOM 1518 C C . ARG A 1 193 ? -1.820 17.980 -15.127 1.00 90.75 193 ARG A C 1
ATOM 1520 O O . ARG A 1 193 ? -1.445 18.974 -14.512 1.00 90.75 193 ARG A O 1
ATOM 1527 N N . LEU A 1 194 ? -1.827 17.907 -16.456 1.00 89.00 194 LEU A N 1
ATOM 1528 C CA . LEU A 1 194 ? -1.385 18.990 -17.342 1.00 89.00 194 LEU A CA 1
ATOM 1529 C C . LEU A 1 194 ? -2.361 20.176 -17.343 1.00 89.00 194 LEU A C 1
ATOM 1531 O O . LEU A 1 194 ? -1.923 21.330 -17.323 1.00 89.00 194 LEU A O 1
ATOM 1535 N N . ASP A 1 195 ? -3.664 19.894 -17.264 1.00 89.94 195 ASP A N 1
ATOM 1536 C CA . ASP A 1 195 ? -4.745 20.885 -17.189 1.00 89.94 195 ASP A CA 1
ATOM 1537 C C . ASP A 1 195 ? -4.592 21.849 -15.998 1.00 89.94 195 ASP A C 1
ATOM 1539 O O . ASP A 1 195 ? -5.068 22.984 -16.054 1.00 89.94 195 ASP A O 1
ATOM 1543 N N . LEU A 1 196 ? -3.910 21.428 -14.925 1.00 86.25 196 LEU A N 1
ATOM 1544 C CA . LEU A 1 196 ? -3.632 22.274 -13.756 1.00 86.25 196 LEU A CA 1
ATOM 1545 C C . LEU A 1 196 ? -2.607 23.380 -14.042 1.00 86.25 196 LEU A C 1
ATOM 1547 O O . LEU A 1 196 ? -2.521 24.337 -13.276 1.00 86.25 196 LEU A O 1
ATOM 1551 N N . ILE A 1 197 ? -1.813 23.241 -15.106 1.00 82.06 197 ILE A N 1
ATOM 1552 C CA . ILE A 1 197 ? -0.637 24.081 -15.363 1.00 82.06 197 ILE A CA 1
ATOM 1553 C C . ILE A 1 197 ? -0.833 24.941 -16.615 1.00 82.06 197 ILE A C 1
ATOM 1555 O O . ILE A 1 197 ? -0.470 26.116 -16.608 1.00 82.06 197 ILE A O 1
ATOM 1559 N N . LYS A 1 198 ? -1.407 24.390 -17.694 1.00 70.00 198 LYS A N 1
ATOM 1560 C CA . LYS A 1 198 ? -1.524 25.088 -18.986 1.00 70.00 198 LYS A CA 1
ATOM 1561 C C . LYS A 1 198 ? -2.968 25.129 -19.483 1.00 70.00 198 LYS A C 1
ATOM 1563 O O . LYS A 1 198 ? -3.503 24.121 -19.931 1.00 70.00 198 LYS A O 1
ATOM 1568 N N . LYS A 1 199 ? -3.570 26.326 -19.485 1.00 70.19 199 LYS A N 1
ATOM 1569 C CA . LYS A 1 199 ? -4.911 26.558 -20.059 1.00 70.19 199 LYS A CA 1
ATOM 1570 C C . LYS A 1 199 ? -4.967 26.269 -21.564 1.00 70.19 199 LYS A C 1
ATOM 1572 O O . LYS A 1 199 ? -6.007 25.839 -22.049 1.00 70.19 199 LYS A O 1
ATOM 1577 N N . ASP A 1 200 ? -3.848 26.448 -22.264 1.00 73.81 200 ASP A N 1
ATOM 1578 C CA . ASP A 1 200 ? -3.777 26.375 -23.730 1.00 73.81 200 ASP A CA 1
ATOM 1579 C C . ASP A 1 200 ? -3.628 24.939 -24.267 1.00 73.81 200 ASP A C 1
ATOM 1581 O O . ASP A 1 200 ? -3.789 24.705 -25.459 1.00 73.81 200 ASP A O 1
ATOM 1585 N N . LEU A 1 201 ? -3.345 23.965 -23.392 1.00 70.31 201 LEU A N 1
ATOM 1586 C CA . LEU A 1 201 ? -3.211 22.537 -23.728 1.00 70.31 201 LEU A CA 1
ATOM 1587 C C . LEU A 1 201 ? -4.312 21.683 -23.086 1.00 70.31 201 LEU A C 1
ATOM 1589 O O . LEU A 1 201 ? -4.161 20.467 -22.935 1.00 70.31 201 LEU A O 1
ATOM 1593 N N . LYS A 1 202 ? -5.415 22.325 -22.692 1.00 82.19 202 LYS A N 1
ATOM 1594 C CA . LYS A 1 202 ? -6.469 21.689 -21.911 1.00 82.19 202 LYS A CA 1
ATOM 1595 C C . LYS A 1 202 ? -7.082 20.504 -22.656 1.00 82.19 202 LYS A C 1
ATOM 1597 O O . LYS A 1 202 ? -7.460 20.627 -23.820 1.00 82.19 202 LYS A O 1
ATOM 1602 N N . GLY A 1 203 ? -7.219 19.372 -21.976 1.00 86.81 203 GLY A N 1
ATOM 1603 C CA . GLY A 1 203 ? -7.797 18.161 -22.561 1.00 86.81 203 GLY A CA 1
ATOM 1604 C C . GLY A 1 203 ? -6.845 17.379 -23.471 1.00 86.81 203 GLY A C 1
ATOM 1605 O O . GLY A 1 203 ? -7.277 16.411 -24.093 1.00 86.81 203 GLY A O 1
ATOM 1606 N N . THR A 1 204 ? -5.570 17.770 -23.567 1.00 91.56 204 THR A N 1
ATOM 1607 C CA . THR A 1 204 ? -4.583 17.106 -24.433 1.00 91.56 204 THR A CA 1
ATOM 1608 C C . THR A 1 204 ? -3.517 16.371 -23.624 1.00 91.56 204 THR A C 1
ATOM 1610 O O . THR A 1 204 ? -3.215 16.732 -22.487 1.00 91.56 204 THR A O 1
ATOM 1613 N N . ILE A 1 205 ? -2.924 15.333 -24.222 1.00 91.44 205 ILE A N 1
ATOM 1614 C CA . ILE A 1 205 ? -1.770 14.629 -23.637 1.00 91.44 205 ILE A CA 1
ATOM 1615 C C . ILE A 1 205 ? -0.442 15.346 -23.919 1.00 91.44 205 ILE A C 1
ATOM 1617 O O . ILE A 1 205 ? 0.584 14.955 -23.370 1.00 91.44 205 ILE A O 1
ATOM 1621 N N . ALA A 1 206 ? -0.439 16.388 -24.758 1.00 91.00 206 ALA A N 1
ATOM 1622 C CA . ALA A 1 206 ? 0.773 17.098 -25.143 1.00 91.00 206 ALA A CA 1
ATOM 1623 C C . ALA A 1 206 ? 1.461 17.714 -23.907 1.00 91.00 206 ALA A C 1
ATOM 1625 O O . ALA A 1 206 ? 0.803 18.381 -23.110 1.00 91.00 206 ALA A O 1
ATOM 1626 N N . PRO A 1 207 ? 2.784 17.533 -23.734 1.00 93.06 207 PRO A N 1
ATOM 1627 C CA . PRO A 1 207 ? 3.756 17.155 -24.767 1.00 93.06 207 PRO A CA 1
ATOM 1628 C C . PRO A 1 207 ? 4.015 15.643 -24.926 1.00 93.06 207 PRO A C 1
ATOM 1630 O O . PRO A 1 207 ? 4.943 15.266 -25.636 1.00 93.06 207 PRO A O 1
ATOM 1633 N N . PHE A 1 208 ? 3.252 14.757 -24.282 1.00 96.44 208 PHE A N 1
ATOM 1634 C CA . PHE A 1 208 ? 3.415 13.308 -24.444 1.00 96.44 208 PHE A CA 1
ATOM 1635 C C . PHE A 1 208 ? 2.867 12.810 -25.784 1.00 96.44 208 PHE A C 1
ATOM 1637 O O . PHE A 1 208 ? 1.822 13.262 -26.250 1.00 96.44 208 PHE A O 1
ATOM 1644 N N . THR A 1 209 ? 3.564 11.840 -26.377 1.00 96.75 209 THR A N 1
ATOM 1645 C CA . THR A 1 209 ? 3.073 11.049 -27.509 1.00 96.75 209 THR A CA 1
ATOM 1646 C C . THR A 1 209 ? 2.367 9.781 -27.020 1.00 96.75 209 THR A C 1
ATOM 1648 O O . THR A 1 209 ? 2.632 9.290 -25.923 1.00 96.75 209 THR A O 1
ATOM 1651 N N . ASP A 1 210 ? 1.494 9.190 -27.840 1.00 96.94 210 ASP A N 1
ATOM 1652 C CA . ASP A 1 210 ? 0.853 7.909 -27.502 1.00 96.94 210 ASP A CA 1
ATOM 1653 C C . ASP A 1 210 ? 1.871 6.793 -27.222 1.00 96.94 210 ASP A C 1
ATOM 1655 O O . ASP A 1 210 ? 1.697 6.000 -26.295 1.00 96.94 210 ASP A O 1
ATOM 1659 N N . ASP A 1 211 ? 2.966 6.750 -27.984 1.00 97.44 211 ASP A N 1
ATOM 1660 C CA . ASP A 1 211 ? 4.005 5.737 -27.803 1.00 97.44 211 ASP A CA 1
ATOM 1661 C C . ASP A 1 211 ? 4.771 5.909 -26.490 1.00 97.44 211 ASP A C 1
ATOM 1663 O O . ASP A 1 211 ? 5.158 4.913 -25.877 1.00 97.44 211 ASP A O 1
ATOM 1667 N N . SER A 1 212 ? 4.963 7.142 -26.006 1.00 97.94 212 SER A N 1
ATOM 1668 C CA . SER A 1 212 ? 5.574 7.337 -24.690 1.00 97.94 212 SER A CA 1
ATOM 1669 C C . SER A 1 212 ? 4.648 6.895 -23.562 1.00 97.94 212 SER A C 1
ATOM 1671 O O . SER A 1 212 ? 5.124 6.276 -22.610 1.00 97.94 212 SER A O 1
ATOM 1673 N N . LEU A 1 213 ? 3.330 7.082 -23.697 1.00 97.56 213 LEU A N 1
ATOM 1674 C CA . LEU A 1 213 ? 2.355 6.549 -22.740 1.00 97.56 213 LEU A CA 1
ATOM 1675 C C . LEU A 1 213 ? 2.312 5.015 -22.734 1.00 97.56 213 LEU A C 1
ATOM 1677 O O . LEU A 1 213 ? 2.191 4.422 -21.664 1.00 97.56 213 LEU A O 1
ATOM 1681 N N . ARG A 1 214 ? 2.467 4.360 -23.894 1.00 97.88 214 ARG A N 1
ATOM 1682 C CA . ARG A 1 214 ? 2.584 2.890 -23.972 1.00 97.88 214 ARG A CA 1
ATOM 1683 C C . ARG A 1 214 ? 3.821 2.376 -23.242 1.00 97.88 214 ARG A C 1
ATOM 1685 O O . ARG A 1 214 ? 3.709 1.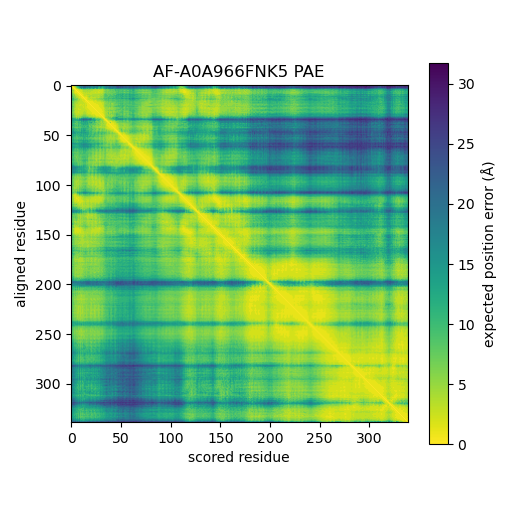429 -22.472 1.00 97.88 214 ARG A O 1
ATOM 1692 N N . VAL A 1 215 ? 4.968 3.034 -23.423 1.00 97.38 215 VAL A N 1
ATOM 1693 C CA . VAL A 1 215 ? 6.198 2.707 -22.680 1.00 97.38 215 VAL A CA 1
ATOM 1694 C C . VAL A 1 215 ? 5.997 2.917 -21.178 1.00 97.38 215 VAL A C 1
ATOM 1696 O O . VAL A 1 215 ? 6.393 2.076 -20.376 1.00 97.38 215 VAL A O 1
ATOM 1699 N N . ILE A 1 216 ? 5.343 4.011 -20.777 1.00 97.06 216 ILE A N 1
ATOM 1700 C CA . ILE A 1 216 ? 5.021 4.256 -19.366 1.00 97.06 216 ILE A CA 1
ATOM 1701 C C . ILE A 1 216 ? 4.125 3.141 -18.817 1.00 97.06 216 ILE A C 1
ATOM 1703 O O . ILE A 1 216 ? 4.397 2.647 -17.724 1.00 97.06 216 ILE A O 1
ATOM 1707 N N . LEU A 1 217 ? 3.087 2.718 -19.546 1.00 96.50 217 LEU A N 1
ATOM 1708 C CA . LEU A 1 217 ? 2.213 1.611 -19.142 1.00 96.50 217 LEU A CA 1
ATOM 1709 C C . LEU A 1 217 ? 3.003 0.308 -18.970 1.00 96.50 217 LEU A C 1
ATOM 1711 O O . LEU A 1 217 ? 2.868 -0.338 -17.934 1.00 96.50 217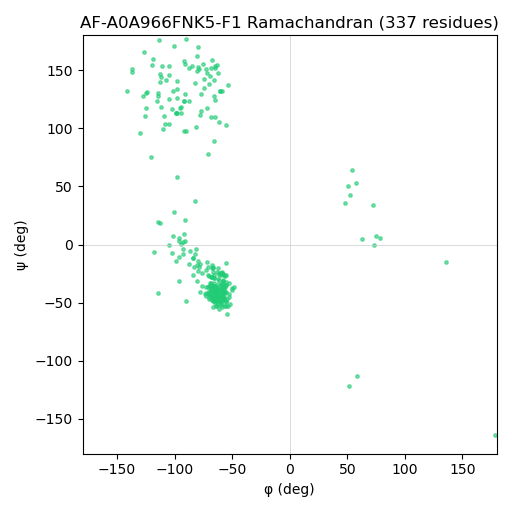 LEU A O 1
ATOM 1715 N N . GLU A 1 218 ? 3.850 -0.036 -19.942 1.00 94.75 218 GLU A N 1
ATOM 1716 C CA . GLU A 1 218 ? 4.682 -1.244 -19.923 1.00 94.75 218 GLU A CA 1
ATOM 1717 C C . GLU A 1 218 ? 5.552 -1.308 -18.659 1.00 94.75 218 GLU A C 1
ATOM 1719 O O . GLU A 1 218 ? 5.478 -2.275 -17.904 1.00 94.75 218 GLU A O 1
ATOM 1724 N N . TYR A 1 219 ? 6.316 -0.250 -18.373 1.00 93.50 219 TYR A N 1
ATOM 1725 C CA . TYR A 1 219 ? 7.241 -0.233 -17.234 1.00 93.50 219 TYR A CA 1
ATOM 1726 C C . TYR A 1 219 ? 6.572 0.037 -15.881 1.00 93.50 219 TYR A C 1
ATOM 1728 O O . TYR A 1 219 ? 7.130 -0.300 -14.836 1.00 93.50 219 TYR A O 1
ATOM 1736 N N . SER A 1 220 ? 5.397 0.666 -15.866 1.00 93.88 220 SER A N 1
ATOM 1737 C CA . SER A 1 220 ? 4.642 0.901 -14.629 1.00 93.88 220 SER A CA 1
ATOM 1738 C C . SER A 1 220 ? 3.714 -0.251 -14.258 1.00 93.88 220 SER A C 1
ATOM 1740 O O . SER A 1 220 ? 3.242 -0.280 -13.119 1.00 93.88 220 SER A O 1
ATOM 1742 N N . ALA A 1 221 ? 3.411 -1.146 -15.204 1.00 92.50 221 ALA A N 1
ATOM 1743 C CA . ALA A 1 221 ? 2.358 -2.153 -15.097 1.00 92.50 221 ALA A CA 1
ATOM 1744 C C . ALA A 1 221 ? 1.019 -1.562 -14.605 1.00 92.50 221 ALA A C 1
ATOM 1746 O O . ALA A 1 221 ? 0.315 -2.167 -13.802 1.00 92.50 221 ALA A O 1
ATOM 1747 N N . GLY A 1 222 ? 0.698 -0.329 -15.016 1.00 93.50 222 GLY A N 1
ATOM 1748 C CA . GLY A 1 222 ? -0.530 0.364 -14.614 1.00 93.50 222 GLY A CA 1
ATOM 1749 C C . GLY A 1 222 ? -0.532 0.899 -13.175 1.00 93.50 222 GLY A C 1
ATOM 1750 O O . GLY A 1 222 ? -1.563 1.379 -12.702 1.00 93.50 222 GLY A O 1
ATOM 1751 N N . ASN A 1 223 ? 0.593 0.851 -12.450 1.00 92.00 223 ASN A N 1
ATOM 1752 C CA . ASN A 1 223 ? 0.687 1.396 -11.095 1.00 92.00 223 ASN A CA 1
ATOM 1753 C C . ASN A 1 223 ? 0.675 2.944 -11.120 1.00 92.00 223 ASN A C 1
ATOM 1755 O O . ASN A 1 223 ? 1.633 3.546 -11.623 1.00 92.00 223 ASN A O 1
ATOM 1759 N N . PRO A 1 224 ? -0.328 3.623 -10.517 1.00 93.88 224 PRO A N 1
ATOM 1760 C CA . PRO A 1 224 ? -0.455 5.084 -10.581 1.00 93.88 224 PRO A CA 1
ATOM 1761 C C . PRO A 1 224 ? 0.776 5.839 -10.065 1.00 93.88 224 PRO A C 1
ATOM 1763 O O . PRO A 1 224 ? 1.166 6.870 -10.619 1.00 93.88 224 PRO A O 1
ATOM 1766 N N . ARG A 1 225 ? 1.424 5.321 -9.013 1.00 91.56 225 ARG A N 1
ATOM 1767 C CA . ARG A 1 225 ? 2.621 5.935 -8.425 1.00 91.56 225 ARG A CA 1
ATOM 1768 C C . ARG A 1 225 ? 3.791 5.886 -9.404 1.00 91.56 225 ARG A C 1
ATOM 1770 O O . ARG A 1 225 ? 4.539 6.859 -9.496 1.00 91.56 225 ARG A O 1
ATOM 1777 N N . TYR A 1 226 ? 3.953 4.782 -10.131 1.00 93.31 226 TYR A N 1
ATOM 1778 C CA . TYR A 1 226 ? 5.023 4.633 -11.122 1.00 93.31 226 TYR A CA 1
ATOM 1779 C C . TYR A 1 226 ? 4.745 5.463 -12.363 1.00 93.31 226 TYR A C 1
ATOM 1781 O O . TYR A 1 226 ? 5.639 6.177 -12.804 1.00 93.31 226 TYR A O 1
ATOM 1789 N N . ILE A 1 227 ? 3.500 5.472 -12.844 1.00 96.25 227 ILE A N 1
ATOM 1790 C CA . ILE A 1 227 ? 3.076 6.321 -13.962 1.00 96.25 227 ILE A CA 1
ATOM 1791 C C . ILE A 1 227 ? 3.465 7.778 -13.698 1.00 96.25 227 ILE A C 1
ATOM 1793 O O . ILE A 1 227 ? 4.142 8.389 -14.523 1.00 96.25 227 ILE A O 1
ATOM 1797 N N . ILE A 1 228 ? 3.119 8.322 -12.525 1.00 95.56 228 ILE A N 1
ATOM 1798 C CA . ILE A 1 228 ? 3.436 9.715 -12.173 1.00 95.56 228 ILE A CA 1
ATOM 1799 C C . ILE A 1 228 ? 4.951 9.940 -12.099 1.00 95.56 228 ILE A C 1
ATOM 1801 O O . ILE A 1 228 ? 5.449 10.897 -12.685 1.00 95.56 228 ILE A O 1
ATOM 1805 N N . ARG A 1 229 ? 5.702 9.070 -11.408 1.00 95.50 229 ARG A N 1
ATOM 1806 C CA . ARG A 1 229 ? 7.162 9.229 -11.263 1.00 95.50 229 ARG A CA 1
ATOM 1807 C C . ARG A 1 229 ? 7.885 9.179 -12.607 1.00 95.50 229 ARG A C 1
ATOM 1809 O O . ARG A 1 229 ? 8.728 10.035 -12.869 1.00 95.50 229 ARG A O 1
ATOM 1816 N N . ILE A 1 230 ? 7.542 8.204 -13.447 1.00 96.94 230 ILE A N 1
ATOM 1817 C CA . ILE A 1 230 ? 8.131 8.040 -14.778 1.00 96.94 230 ILE A CA 1
ATOM 1818 C C . ILE A 1 230 ? 7.765 9.239 -15.649 1.00 96.94 230 ILE A C 1
ATOM 1820 O O . ILE A 1 230 ? 8.649 9.806 -16.284 1.00 96.94 230 ILE A O 1
ATOM 1824 N N . SER A 1 231 ? 6.504 9.675 -15.644 1.00 96.12 231 SER A N 1
ATOM 1825 C CA . SER A 1 231 ? 6.055 10.828 -16.436 1.00 96.12 231 SER A CA 1
ATOM 1826 C C . SER A 1 231 ? 6.787 12.109 -16.039 1.00 96.12 231 SER A C 1
ATOM 1828 O O . SER A 1 231 ? 7.311 12.807 -16.904 1.00 96.12 231 SER A O 1
ATOM 1830 N N . SER A 1 232 ? 6.905 12.384 -14.736 1.00 95.00 232 SER A N 1
ATOM 1831 C CA . SER A 1 232 ? 7.649 13.541 -14.226 1.00 95.00 232 SER A CA 1
ATOM 1832 C C . SER A 1 232 ? 9.115 13.518 -14.653 1.00 95.00 232 SER A C 1
ATOM 1834 O O . SER A 1 232 ? 9.633 14.526 -15.127 1.00 95.00 232 SER A O 1
ATOM 1836 N N . LEU A 1 233 ? 9.790 12.369 -14.539 1.00 96.69 233 LEU A N 1
ATOM 1837 C CA . LEU A 1 233 ? 11.177 12.253 -14.987 1.00 96.69 233 LEU A CA 1
ATOM 1838 C C . LEU A 1 233 ? 11.290 12.326 -16.518 1.00 96.69 233 LEU A C 1
ATOM 1840 O O . LEU A 1 233 ? 12.247 12.899 -17.023 1.00 96.69 233 LEU A O 1
ATOM 1844 N N . SER A 1 234 ? 10.304 11.823 -17.262 1.00 97.00 234 SER A N 1
ATOM 1845 C CA . SER A 1 234 ? 10.268 11.909 -18.729 1.00 97.00 234 SER A CA 1
ATOM 1846 C C . SER A 1 234 ? 10.207 13.357 -19.211 1.00 97.00 234 SER A C 1
ATOM 1848 O O . SER A 1 234 ? 10.898 13.696 -20.166 1.00 97.00 234 SER A O 1
ATOM 1850 N N . ILE A 1 235 ? 9.453 14.220 -18.516 1.00 94.38 235 ILE A N 1
ATOM 1851 C CA . ILE A 1 235 ? 9.441 15.671 -18.766 1.00 94.38 235 ILE A CA 1
ATOM 1852 C C . ILE A 1 235 ? 10.849 16.248 -18.574 1.00 94.38 235 ILE A C 1
ATOM 1854 O O . ILE A 1 235 ? 11.335 16.973 -19.435 1.00 94.38 235 ILE A O 1
ATOM 1858 N N . LEU A 1 236 ? 11.535 15.887 -17.483 1.00 94.31 236 LEU A N 1
ATOM 1859 C CA . LEU A 1 236 ? 12.900 16.357 -17.218 1.00 94.31 236 LEU A CA 1
ATOM 1860 C C . LEU A 1 236 ? 13.906 15.874 -18.274 1.00 94.31 236 LEU A C 1
ATOM 1862 O O . LEU A 1 236 ? 14.800 16.620 -18.662 1.00 94.31 236 LEU A O 1
ATOM 1866 N N . LYS A 1 237 ? 13.764 14.638 -18.766 1.00 94.12 237 LYS A N 1
ATOM 1867 C CA . LYS A 1 237 ? 14.619 14.095 -19.838 1.00 94.12 237 LYS A CA 1
ATOM 1868 C C . LYS A 1 237 ? 14.340 14.719 -21.208 1.00 94.12 237 LYS A C 1
ATOM 1870 O O . LYS A 1 237 ? 15.162 14.555 -22.100 1.00 94.12 237 LYS A O 1
ATOM 1875 N N . ALA A 1 238 ? 13.214 15.409 -21.362 1.00 94.69 238 ALA A N 1
ATOM 1876 C CA . ALA A 1 238 ? 12.765 16.027 -22.601 1.00 94.69 238 ALA A CA 1
ATOM 1877 C C . ALA A 1 238 ? 12.765 17.566 -22.532 1.00 94.69 238 ALA A C 1
ATOM 1879 O O . ALA A 1 238 ? 12.088 18.194 -23.335 1.00 94.69 238 ALA A O 1
ATOM 1880 N N . LEU A 1 239 ? 13.489 18.189 -21.588 1.00 90.44 239 LEU A N 1
ATOM 1881 C CA . LEU A 1 239 ? 13.466 19.649 -21.382 1.00 90.44 239 LEU A CA 1
ATOM 1882 C C . LEU A 1 239 ? 13.799 20.462 -22.641 1.00 90.44 239 LEU A C 1
ATOM 1884 O O . LEU A 1 239 ? 13.239 21.537 -22.835 1.00 90.44 239 LEU A O 1
ATOM 1888 N N . GLU A 1 240 ? 14.697 19.950 -23.479 1.00 88.75 240 GLU A N 1
ATOM 1889 C CA . GLU A 1 240 ? 15.121 20.589 -24.733 1.00 88.75 240 GLU A CA 1
ATOM 1890 C C . GLU A 1 240 ? 14.336 20.082 -25.956 1.00 88.75 240 GLU A C 1
ATOM 1892 O O . GLU A 1 240 ? 14.588 20.513 -27.078 1.00 88.75 240 GLU A O 1
ATOM 1897 N N . ALA A 1 241 ? 13.387 19.164 -25.756 1.00 89.25 241 ALA A N 1
ATOM 1898 C CA . ALA A 1 241 ? 12.592 18.564 -26.817 1.00 89.25 241 ALA A CA 1
ATOM 1899 C C . ALA A 1 241 ? 11.170 19.139 -26.844 1.00 89.25 241 ALA A C 1
ATOM 1901 O O . ALA A 1 241 ? 10.557 19.409 -25.814 1.00 89.25 241 ALA A O 1
ATOM 1902 N N . GLU A 1 242 ? 10.599 19.254 -28.042 1.00 88.12 242 GLU A N 1
ATOM 1903 C CA . GLU A 1 242 ? 9.209 19.698 -28.214 1.00 88.12 242 GLU A CA 1
ATOM 1904 C C . GLU A 1 242 ? 8.192 18.649 -27.734 1.00 88.12 242 GLU A C 1
ATOM 1906 O O . GLU A 1 242 ? 7.078 18.988 -27.331 1.00 88.12 242 GLU A O 1
ATOM 1911 N N . GLN A 1 243 ? 8.572 17.367 -27.772 1.00 94.19 243 GLN A N 1
ATOM 1912 C CA . GLN A 1 243 ? 7.714 16.238 -27.424 1.00 94.19 243 GLN A CA 1
ATOM 1913 C C . GLN A 1 243 ? 8.436 15.194 -26.570 1.00 94.19 243 GLN A C 1
ATOM 1915 O O . GLN A 1 243 ? 9.631 14.919 -26.712 1.00 94.19 243 GLN A O 1
ATOM 1920 N N . ILE A 1 244 ? 7.664 14.534 -25.711 1.00 96.38 244 ILE A N 1
ATOM 1921 C CA . ILE A 1 244 ? 8.116 13.411 -24.896 1.00 96.38 244 ILE A CA 1
ATOM 1922 C C . ILE A 1 244 ? 7.884 12.126 -25.687 1.00 96.38 244 ILE A C 1
ATOM 1924 O O . ILE A 1 244 ? 6.777 11.583 -25.710 1.00 96.38 244 ILE A O 1
ATOM 1928 N N . THR A 1 245 ? 8.948 11.655 -26.336 1.00 97.25 245 THR A N 1
ATOM 1929 C CA . THR A 1 245 ? 8.985 10.423 -27.127 1.00 97.25 245 THR A CA 1
ATOM 1930 C C . THR A 1 245 ? 9.129 9.170 -26.255 1.00 97.25 245 THR A C 1
ATOM 1932 O O . THR A 1 245 ? 9.401 9.234 -25.050 1.00 97.25 245 THR A O 1
ATOM 1935 N N . SER A 1 246 ? 8.969 8.000 -26.876 1.00 97.12 246 SER A N 1
ATOM 1936 C CA . SER A 1 246 ? 9.183 6.694 -26.242 1.00 97.12 246 SER A CA 1
ATOM 1937 C C . SER A 1 246 ? 10.603 6.525 -25.689 1.00 97.12 246 SER A C 1
ATOM 1939 O O . SER A 1 246 ? 10.785 5.864 -24.668 1.00 97.12 246 SER A O 1
ATOM 1941 N N . GLU A 1 247 ? 11.610 7.158 -26.297 1.00 96.81 247 GLU A N 1
ATOM 1942 C CA . GLU A 1 247 ? 12.992 7.108 -25.815 1.00 96.81 247 GLU A CA 1
ATOM 1943 C C . GLU A 1 247 ? 13.156 7.839 -24.475 1.00 96.81 247 GLU A C 1
ATOM 1945 O O . GLU A 1 247 ? 13.756 7.289 -23.546 1.00 96.81 247 GLU A O 1
ATOM 1950 N N . HIS A 1 248 ? 12.580 9.041 -24.342 1.00 97.62 248 HIS A N 1
ATOM 1951 C CA . HIS A 1 248 ? 12.583 9.788 -23.080 1.00 97.62 248 HIS A CA 1
ATOM 1952 C C . HIS A 1 248 ? 11.895 8.982 -21.973 1.00 97.62 248 HIS A C 1
ATOM 1954 O O . HIS A 1 248 ? 12.462 8.809 -20.890 1.00 97.62 248 HIS A O 1
ATOM 1960 N N . ALA A 1 249 ? 10.726 8.407 -22.279 1.00 97.06 249 ALA A N 1
ATOM 1961 C CA . ALA A 1 249 ? 9.987 7.550 -21.357 1.00 97.06 249 ALA A CA 1
ATOM 1962 C C . ALA A 1 249 ? 10.769 6.292 -20.961 1.00 97.06 249 ALA A C 1
ATOM 1964 O O . ALA A 1 249 ? 10.795 5.932 -19.785 1.00 97.06 249 ALA A O 1
ATOM 1965 N N . LYS A 1 250 ? 11.464 5.642 -21.901 1.00 96.88 250 LYS A N 1
ATOM 1966 C CA . LYS A 1 250 ? 12.264 4.440 -21.627 1.00 96.88 250 LYS A CA 1
ATOM 1967 C C . LYS A 1 250 ? 13.464 4.750 -20.734 1.00 96.88 250 LYS A C 1
ATOM 1969 O O . LYS A 1 250 ? 13.723 4.007 -19.787 1.00 96.88 250 LYS A O 1
ATOM 1974 N N . LYS A 1 251 ? 14.173 5.855 -20.994 1.00 95.88 251 LYS A N 1
ATOM 1975 C CA . LYS A 1 251 ? 15.283 6.324 -20.144 1.00 95.88 251 LYS A CA 1
ATOM 1976 C C . LYS A 1 251 ? 14.792 6.632 -18.728 1.00 95.88 251 LYS A C 1
ATOM 1978 O O . LYS A 1 251 ? 15.368 6.130 -17.767 1.00 95.88 251 LYS A O 1
ATOM 1983 N N . ALA A 1 252 ? 13.697 7.384 -18.608 1.00 96.69 252 ALA A N 1
ATOM 1984 C CA . ALA A 1 252 ? 13.087 7.704 -17.320 1.00 96.69 252 ALA A CA 1
ATOM 1985 C C . ALA A 1 252 ? 12.619 6.447 -16.566 1.00 96.69 252 ALA A C 1
ATOM 1987 O O . ALA A 1 252 ? 12.878 6.307 -15.373 1.00 96.69 252 ALA A O 1
ATOM 1988 N N . SER A 1 253 ? 11.980 5.507 -17.264 1.00 95.56 253 SER A N 1
ATOM 1989 C CA . SER A 1 253 ? 11.493 4.252 -16.681 1.00 95.56 253 SER A CA 1
ATOM 1990 C C . SER A 1 253 ? 12.626 3.423 -16.088 1.00 95.56 253 SER A C 1
ATOM 1992 O O . SER A 1 253 ? 12.554 3.033 -14.924 1.00 95.56 253 SER A O 1
ATOM 1994 N N . LYS A 1 254 ? 13.705 3.215 -16.855 1.00 94.50 254 LYS A N 1
ATOM 1995 C CA . LYS A 1 254 ? 14.885 2.473 -16.392 1.00 94.50 254 LYS A CA 1
ATOM 1996 C C . LYS A 1 254 ? 15.531 3.113 -15.169 1.00 94.50 254 LYS A C 1
ATOM 1998 O O . LYS A 1 254 ? 15.917 2.400 -14.249 1.00 94.50 254 LYS A O 1
ATOM 2003 N N . GLU A 1 255 ? 15.633 4.439 -15.144 1.00 95.06 255 GLU A N 1
ATOM 2004 C CA . GLU A 1 255 ? 16.207 5.164 -14.009 1.00 95.06 255 GLU A CA 1
ATOM 2005 C C . GLU A 1 255 ? 15.346 5.004 -12.749 1.00 95.06 255 GLU A C 1
ATOM 2007 O O . GLU A 1 255 ? 15.861 4.575 -11.719 1.00 95.06 255 GLU A O 1
ATOM 2012 N N . ILE A 1 256 ? 14.029 5.237 -12.841 1.00 94.12 256 ILE A N 1
ATOM 2013 C CA . ILE A 1 256 ? 13.108 5.051 -11.707 1.00 94.12 256 ILE A CA 1
ATOM 2014 C C . ILE A 1 256 ? 13.151 3.610 -11.190 1.00 94.12 256 ILE A C 1
ATOM 2016 O O . ILE A 1 256 ? 13.272 3.402 -9.981 1.00 94.12 256 ILE A O 1
ATOM 2020 N N . LEU A 1 257 ? 13.074 2.621 -12.083 1.00 92.25 257 LEU A N 1
ATOM 2021 C CA . LEU A 1 257 ? 13.095 1.210 -11.703 1.00 92.25 257 LEU A CA 1
ATOM 2022 C C . LEU A 1 257 ? 14.437 0.802 -11.095 1.00 92.25 257 LEU A C 1
ATOM 2024 O O . LEU A 1 257 ? 14.435 0.119 -10.077 1.00 92.25 257 LEU A O 1
ATOM 2028 N N . SER A 1 258 ? 15.565 1.267 -11.641 1.00 93.00 258 SER A N 1
ATOM 2029 C CA . SER A 1 258 ? 16.895 0.991 -11.086 1.00 93.00 258 SER A CA 1
ATOM 2030 C C . SER A 1 258 ? 17.085 1.628 -9.705 1.00 93.00 258 SER A C 1
ATOM 2032 O O . SER A 1 258 ? 17.549 0.957 -8.783 1.00 93.00 258 SER A O 1
ATOM 2034 N N . THR A 1 259 ? 16.660 2.882 -9.500 1.00 93.00 259 THR A N 1
ATOM 2035 C CA . THR A 1 259 ? 16.700 3.524 -8.173 1.00 93.00 259 THR A CA 1
ATOM 2036 C C . THR A 1 259 ? 15.866 2.745 -7.160 1.00 93.00 259 THR A C 1
ATOM 2038 O O . THR A 1 259 ? 16.335 2.443 -6.066 1.00 93.00 259 THR A O 1
ATOM 2041 N N . MET A 1 260 ? 14.648 2.357 -7.538 1.00 88.75 260 MET A N 1
ATOM 2042 C CA . MET A 1 260 ? 13.772 1.568 -6.673 1.00 88.75 260 MET A CA 1
ATOM 2043 C C . MET A 1 260 ? 14.325 0.172 -6.386 1.00 88.75 260 MET A C 1
ATOM 2045 O O . MET A 1 260 ? 14.270 -0.293 -5.248 1.00 88.75 260 MET A O 1
ATOM 2049 N N . GLY A 1 261 ? 14.857 -0.496 -7.407 1.00 91.94 261 GLY A N 1
ATOM 2050 C CA . GLY A 1 261 ? 15.512 -1.788 -7.274 1.00 91.94 261 GLY A CA 1
ATOM 2051 C C . GLY A 1 261 ? 16.707 -1.717 -6.337 1.00 91.94 261 GLY A C 1
ATOM 2052 O O . GLY A 1 261 ? 16.824 -2.571 -5.465 1.00 91.94 261 GLY A O 1
ATOM 2053 N N . ARG A 1 262 ? 17.524 -0.660 -6.434 1.00 93.81 262 ARG A N 1
ATOM 2054 C CA . ARG A 1 262 ? 18.642 -0.399 -5.518 1.00 93.81 262 ARG A CA 1
ATOM 2055 C C . ARG A 1 262 ? 18.163 -0.247 -4.077 1.00 93.81 262 ARG A C 1
ATOM 2057 O O . ARG A 1 262 ? 18.689 -0.925 -3.202 1.00 93.81 262 ARG A O 1
ATOM 2064 N N . GLU A 1 263 ? 17.174 0.613 -3.832 1.00 91.81 263 GLU A N 1
ATOM 2065 C CA . GLU A 1 263 ? 16.625 0.842 -2.486 1.00 91.81 263 GLU A CA 1
ATOM 2066 C C . GLU A 1 263 ? 16.073 -0.446 -1.868 1.00 91.81 263 GLU A C 1
ATOM 2068 O O . GLU A 1 263 ? 16.311 -0.721 -0.694 1.00 91.81 263 GLU A O 1
ATOM 2073 N N . ARG A 1 264 ? 15.350 -1.249 -2.659 1.00 91.56 264 ARG A N 1
ATOM 2074 C CA . ARG A 1 264 ? 14.851 -2.562 -2.232 1.00 91.56 264 ARG A CA 1
ATOM 2075 C C . ARG A 1 264 ? 16.010 -3.507 -1.929 1.00 91.56 264 ARG A C 1
ATOM 2077 O O . ARG A 1 264 ? 16.088 -4.057 -0.839 1.00 91.56 264 ARG A O 1
ATOM 2084 N N . PHE A 1 265 ? 16.934 -3.661 -2.871 1.00 92.94 265 PHE A N 1
ATOM 2085 C CA . PHE A 1 265 ? 18.078 -4.560 -2.753 1.00 92.94 265 PHE A CA 1
ATOM 2086 C C . PHE A 1 265 ? 18.931 -4.259 -1.510 1.00 92.94 265 PHE A C 1
ATOM 2088 O O . PHE A 1 265 ? 19.315 -5.173 -0.785 1.00 92.94 265 PHE A O 1
ATOM 2095 N N . GLN A 1 266 ? 19.169 -2.981 -1.210 1.00 93.12 266 GLN A N 1
ATOM 2096 C CA . GLN A 1 266 ? 19.971 -2.546 -0.061 1.00 93.12 266 GLN A CA 1
ATOM 2097 C C . GLN A 1 266 ? 19.346 -2.859 1.307 1.00 93.12 266 GLN A C 1
ATOM 2099 O O . GLN A 1 266 ? 20.071 -2.881 2.296 1.00 93.12 266 GLN A O 1
ATOM 2104 N N . ARG A 1 267 ? 18.032 -3.112 1.383 1.00 92.44 267 ARG A N 1
ATOM 2105 C CA . ARG A 1 267 ? 17.349 -3.489 2.636 1.00 92.44 267 ARG A CA 1
ATOM 2106 C C . ARG A 1 267 ? 17.526 -4.959 3.005 1.00 92.44 267 ARG A C 1
ATOM 2108 O O . ARG A 1 267 ? 17.186 -5.340 4.119 1.00 92.44 267 ARG A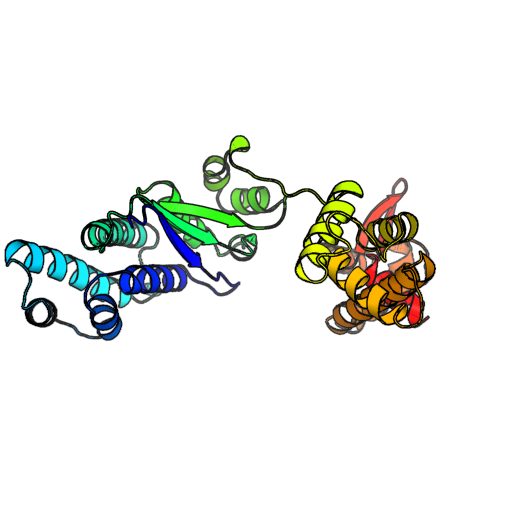 O 1
ATOM 2115 N N . LEU A 1 268 ? 17.997 -5.779 2.070 1.00 92.75 268 LEU A N 1
ATOM 2116 C CA . LEU A 1 268 ? 18.185 -7.208 2.279 1.00 92.75 268 LEU A CA 1
ATOM 2117 C C . LEU A 1 268 ? 19.530 -7.514 2.931 1.00 92.75 268 LEU A C 1
ATOM 2119 O O . LEU A 1 268 ? 20.513 -6.799 2.738 1.00 92.75 268 LEU A O 1
ATOM 2123 N N . GLU A 1 269 ? 19.587 -8.635 3.643 1.00 92.94 269 GLU A N 1
ATOM 2124 C CA . GLU A 1 269 ? 20.845 -9.187 4.136 1.00 92.94 269 GLU A CA 1
ATOM 2125 C C . GLU A 1 269 ? 21.748 -9.629 2.973 1.00 92.94 269 GLU A C 1
ATOM 2127 O O . GLU A 1 269 ? 21.273 -10.027 1.906 1.00 92.94 269 GLU A O 1
ATOM 2132 N N . SER A 1 270 ? 23.069 -9.633 3.184 1.00 93.12 270 SER A N 1
ATOM 2133 C CA . SER A 1 270 ? 24.063 -9.954 2.141 1.00 93.12 270 SER A CA 1
ATOM 2134 C C . SER A 1 270 ? 23.838 -11.314 1.472 1.00 93.12 270 SER A C 1
ATOM 2136 O O . SER A 1 270 ? 24.113 -11.498 0.287 1.00 93.12 270 SER A O 1
ATOM 2138 N N . ASN A 1 271 ? 23.308 -12.271 2.228 1.00 92.62 271 ASN A N 1
ATOM 2139 C CA . ASN A 1 271 ? 22.971 -13.600 1.742 1.00 92.62 271 ASN A CA 1
ATOM 2140 C C . ASN A 1 271 ? 21.828 -13.588 0.714 1.00 92.62 271 ASN A C 1
ATOM 2142 O O . ASN A 1 271 ? 21.917 -14.260 -0.315 1.00 92.62 271 ASN A O 1
ATOM 2146 N N . ASP A 1 272 ? 20.780 -12.814 0.980 1.00 94.12 272 ASP A N 1
ATOM 2147 C CA . ASP A 1 272 ? 19.623 -12.690 0.094 1.00 94.12 272 ASP A CA 1
ATOM 2148 C C . ASP A 1 272 ? 19.951 -11.809 -1.113 1.00 94.12 272 ASP A C 1
ATOM 2150 O O . ASP A 1 272 ? 19.558 -12.116 -2.237 1.00 94.12 272 ASP A O 1
ATOM 2154 N N . GLN A 1 273 ? 20.773 -10.775 -0.916 1.00 95.12 273 GLN A N 1
ATOM 2155 C CA . GLN A 1 273 ? 21.361 -9.993 -2.005 1.00 95.12 273 GLN A CA 1
ATOM 2156 C C . GLN A 1 273 ? 22.131 -10.880 -2.993 1.00 95.12 273 GLN A C 1
ATOM 2158 O O . GLN A 1 273 ? 21.920 -10.793 -4.205 1.00 95.12 273 GLN A O 1
ATOM 2163 N N . ASN A 1 274 ? 22.997 -11.766 -2.489 1.00 94.06 274 ASN A N 1
ATOM 2164 C CA . ASN A 1 274 ? 23.749 -12.696 -3.330 1.00 94.06 274 ASN A CA 1
ATOM 2165 C C . ASN A 1 274 ? 22.818 -13.668 -4.073 1.00 94.06 274 ASN A C 1
ATOM 2167 O O . ASN A 1 274 ? 22.999 -13.896 -5.269 1.00 94.06 274 ASN A O 1
ATOM 2171 N N . LEU A 1 275 ? 21.784 -14.186 -3.398 1.00 94.69 275 LEU A N 1
ATOM 2172 C CA . LEU A 1 275 ? 20.764 -15.028 -4.028 1.00 94.69 275 LEU A CA 1
ATOM 2173 C C . LEU A 1 275 ? 20.077 -14.301 -5.195 1.00 94.69 275 LEU A C 1
ATOM 2175 O O . LEU A 1 275 ? 20.012 -14.853 -6.292 1.00 94.69 275 LEU A O 1
ATOM 2179 N N . LEU A 1 276 ? 19.638 -13.052 -5.011 1.00 95.06 276 LEU A N 1
ATOM 2180 C CA . LEU A 1 276 ? 19.011 -12.272 -6.085 1.00 95.06 276 LEU A CA 1
ATOM 2181 C C . LEU A 1 276 ? 19.965 -12.009 -7.257 1.00 95.06 276 LEU A C 1
ATOM 2183 O O . LEU A 1 276 ? 19.550 -12.137 -8.408 1.00 95.06 276 LEU A O 1
ATOM 2187 N N . ILE A 1 277 ? 21.242 -11.701 -6.994 1.00 94.62 277 ILE A N 1
ATOM 2188 C CA . ILE A 1 277 ? 22.255 -11.542 -8.054 1.00 94.62 277 ILE A CA 1
ATOM 2189 C C . ILE A 1 277 ? 22.399 -12.837 -8.861 1.00 94.62 277 ILE A C 1
ATOM 2191 O O . ILE A 1 277 ? 22.480 -12.787 -10.089 1.00 94.62 277 ILE A O 1
ATOM 2195 N N . LYS A 1 278 ? 22.424 -14.003 -8.201 1.00 94.62 278 LYS A N 1
ATOM 2196 C CA . LYS A 1 278 ? 22.493 -15.297 -8.897 1.00 94.62 278 LYS A CA 1
ATOM 2197 C C . LYS A 1 278 ? 21.253 -15.548 -9.748 1.00 94.62 278 LYS A C 1
ATOM 2199 O O . LYS A 1 278 ? 21.401 -15.937 -10.902 1.00 94.62 278 LYS A O 1
ATOM 2204 N N . ILE A 1 279 ? 20.063 -15.237 -9.234 1.00 94.06 279 ILE A N 1
ATOM 2205 C CA . ILE A 1 279 ? 18.817 -15.319 -10.010 1.00 94.06 279 ILE A CA 1
ATOM 2206 C C . ILE A 1 279 ? 18.865 -14.385 -11.226 1.00 94.06 279 ILE A C 1
ATOM 2208 O O . ILE A 1 279 ? 18.464 -14.785 -12.309 1.00 94.06 279 ILE A O 1
ATOM 2212 N N . GLY A 1 280 ? 19.397 -13.168 -11.095 1.00 91.75 280 GLY A N 1
ATOM 2213 C CA . GLY A 1 280 ? 19.524 -12.244 -12.228 1.00 91.75 280 GLY A CA 1
ATOM 2214 C C . GLY A 1 280 ? 20.489 -12.723 -13.318 1.00 91.75 280 GLY A C 1
ATOM 2215 O O . GLY A 1 280 ? 20.297 -12.405 -14.486 1.00 91.75 280 GLY A O 1
ATOM 2216 N N . LYS A 1 281 ? 21.502 -13.519 -12.954 1.00 91.12 281 LYS A N 1
ATOM 2217 C CA . LYS A 1 281 ? 22.482 -14.088 -13.898 1.00 91.12 281 LYS A CA 1
ATOM 2218 C C . LYS A 1 281 ? 22.008 -15.375 -14.569 1.00 91.12 281 LYS A C 1
ATOM 2220 O O . LYS A 1 281 ? 22.487 -15.715 -15.647 1.00 91.12 281 LYS A O 1
ATOM 2225 N N . MET A 1 282 ? 21.117 -16.113 -13.917 1.00 87.62 282 MET A N 1
ATOM 2226 C CA . MET A 1 282 ? 20.613 -17.398 -14.386 1.00 87.62 282 MET A CA 1
ATOM 2227 C C . MET A 1 282 ? 19.166 -17.189 -14.817 1.00 87.62 282 MET A C 1
ATOM 2229 O O . MET A 1 282 ? 18.303 -17.046 -13.969 1.00 87.62 282 MET A O 1
ATOM 2233 N N . THR A 1 283 ? 18.873 -17.115 -16.112 1.00 81.62 283 THR A N 1
ATOM 2234 C CA . THR A 1 283 ? 17.514 -16.830 -16.602 1.00 81.62 283 THR A CA 1
ATOM 2235 C C . THR A 1 283 ? 16.486 -17.823 -16.039 1.00 81.62 283 THR A C 1
ATOM 2237 O O . THR A 1 283 ? 16.398 -18.950 -16.512 1.00 81.62 283 THR A O 1
ATOM 2240 N N . ALA A 1 284 ? 15.703 -17.388 -15.046 1.00 87.50 284 ALA A N 1
ATOM 2241 C CA . ALA A 1 284 ? 14.659 -18.160 -14.365 1.00 87.50 284 ALA A CA 1
ATOM 2242 C C . ALA A 1 284 ? 15.122 -19.521 -13.784 1.00 87.50 284 ALA A C 1
ATOM 2244 O O . ALA A 1 284 ? 14.641 -20.573 -14.212 1.00 87.50 284 ALA A O 1
ATOM 2245 N N . PRO A 1 285 ? 16.032 -19.539 -12.792 1.00 93.19 285 PRO A N 1
ATOM 2246 C CA . PRO A 1 285 ? 16.617 -20.772 -12.290 1.00 93.19 285 PRO A CA 1
ATOM 2247 C C . PRO A 1 285 ? 15.666 -21.499 -11.335 1.00 93.19 285 PRO A C 1
ATOM 2249 O O . PRO A 1 285 ? 14.858 -20.892 -10.623 1.00 93.19 285 PRO A O 1
ATOM 2252 N N . SER A 1 286 ? 15.791 -22.821 -11.287 1.00 94.81 286 SER A N 1
ATOM 2253 C CA . SER A 1 286 ? 15.085 -23.677 -10.336 1.00 94.81 286 SER A CA 1
ATOM 2254 C C . SER A 1 286 ? 15.754 -23.711 -8.959 1.00 94.81 286 SER A C 1
ATOM 2256 O O . SER A 1 286 ? 16.935 -23.396 -8.807 1.00 94.81 286 SER A O 1
ATOM 2258 N N . VAL A 1 287 ? 15.006 -24.155 -7.941 1.00 93.31 287 VAL A N 1
ATOM 2259 C CA . VAL A 1 287 ? 15.520 -24.340 -6.567 1.00 93.31 287 VAL A CA 1
ATOM 2260 C C . VAL A 1 287 ? 16.788 -25.201 -6.550 1.00 93.31 287 VAL A C 1
ATOM 2262 O O . VAL A 1 287 ? 17.770 -24.826 -5.918 1.00 93.31 287 VAL A O 1
ATOM 2265 N N . THR A 1 288 ? 16.796 -26.312 -7.290 1.00 93.06 288 THR A N 1
ATOM 2266 C CA . THR A 1 288 ? 17.944 -27.227 -7.396 1.00 93.06 288 THR A CA 1
ATOM 2267 C C . THR A 1 288 ? 19.170 -26.567 -8.035 1.00 93.06 288 THR A C 1
ATOM 2269 O O . THR A 1 288 ? 20.301 -26.813 -7.617 1.00 93.06 288 THR A O 1
ATOM 2272 N N . GLU A 1 289 ? 18.974 -25.720 -9.047 1.00 94.44 289 GLU A N 1
ATOM 2273 C CA . GLU A 1 289 ? 20.073 -25.002 -9.708 1.00 94.44 289 GLU A CA 1
ATOM 2274 C C . GLU A 1 289 ? 20.672 -23.939 -8.787 1.00 94.44 289 GLU A C 1
ATOM 2276 O O . GLU A 1 289 ? 21.893 -23.858 -8.662 1.00 94.44 289 GLU A O 1
ATOM 2281 N N . LEU A 1 290 ? 19.824 -23.190 -8.078 1.00 94.69 290 LEU A N 1
ATOM 2282 C CA . LEU A 1 290 ? 20.254 -22.210 -7.080 1.00 94.69 290 LEU A CA 1
ATOM 2283 C C . LEU A 1 290 ? 20.974 -22.865 -5.896 1.00 94.69 290 LEU A C 1
ATOM 2285 O O . LEU A 1 290 ? 21.996 -22.351 -5.451 1.00 94.69 290 LEU A O 1
ATOM 2289 N N . ALA A 1 291 ? 20.476 -24.006 -5.413 1.00 94.25 291 ALA A N 1
ATOM 2290 C CA . ALA A 1 291 ? 21.102 -24.783 -4.344 1.00 94.25 291 ALA A CA 1
ATOM 2291 C C . ALA A 1 291 ? 22.520 -25.223 -4.727 1.00 94.25 291 ALA A C 1
ATOM 2293 O O . ALA A 1 291 ? 23.464 -25.037 -3.957 1.00 94.25 291 ALA A O 1
ATOM 2294 N N . ARG A 1 292 ? 22.692 -25.719 -5.959 1.00 94.69 292 ARG A N 1
ATOM 2295 C CA . ARG A 1 292 ? 24.004 -26.095 -6.499 1.00 94.69 292 ARG A CA 1
ATOM 2296 C C . ARG A 1 292 ? 24.940 -24.893 -6.628 1.00 94.69 292 ARG A C 1
ATOM 2298 O O . ARG A 1 292 ? 26.077 -24.968 -6.178 1.00 94.69 292 ARG A O 1
ATOM 2305 N N . GLU A 1 293 ? 24.466 -23.801 -7.221 1.00 94.25 293 GLU A N 1
ATOM 2306 C CA 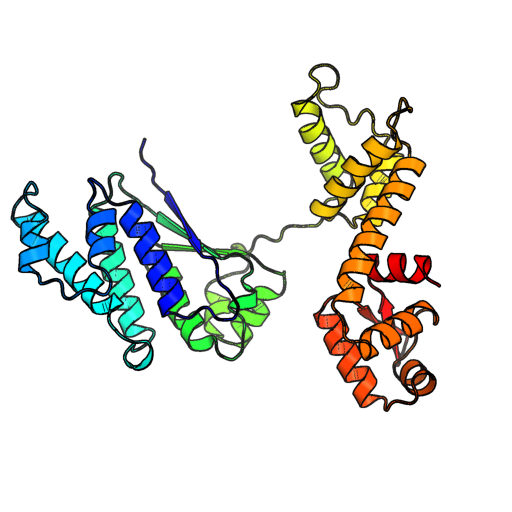. GLU A 1 293 ? 25.275 -22.602 -7.479 1.00 94.25 293 GLU A CA 1
ATOM 2307 C C . GLU A 1 293 ? 25.722 -21.903 -6.185 1.00 94.25 293 GLU A C 1
ATOM 2309 O O . GLU A 1 293 ? 26.829 -21.372 -6.105 1.00 94.25 293 GLU A O 1
ATOM 2314 N N . LEU A 1 294 ? 24.871 -21.905 -5.157 1.00 92.88 294 LEU A N 1
ATOM 2315 C CA . LEU A 1 294 ? 25.155 -21.276 -3.865 1.00 92.88 294 LEU A CA 1
ATOM 2316 C C . LEU A 1 294 ? 25.769 -22.237 -2.843 1.00 92.88 294 LEU A C 1
ATOM 2318 O O . LEU A 1 294 ? 26.124 -21.794 -1.754 1.00 92.88 294 LEU A O 1
ATOM 2322 N N . SER A 1 295 ? 25.913 -23.524 -3.181 1.00 93.25 295 SER A N 1
ATOM 2323 C CA . SER A 1 295 ? 26.361 -24.576 -2.255 1.00 93.25 295 SER A CA 1
ATOM 2324 C C . SER A 1 295 ? 25.540 -24.612 -0.955 1.00 93.25 295 SER A C 1
ATOM 2326 O O . SER A 1 295 ? 26.085 -24.737 0.141 1.00 93.25 295 SER A O 1
ATOM 2328 N N . LEU A 1 296 ? 24.218 -24.481 -1.085 1.00 93.81 296 LEU A N 1
ATOM 2329 C CA . LEU A 1 296 ? 23.245 -24.543 0.010 1.00 93.81 296 LEU A CA 1
ATOM 2330 C C . LEU A 1 296 ? 22.279 -25.706 -0.219 1.00 93.81 296 LEU A C 1
ATOM 2332 O O . LEU A 1 296 ? 22.114 -26.176 -1.342 1.00 93.81 296 LEU A O 1
ATOM 2336 N N . ASP A 1 297 ? 21.611 -26.166 0.835 1.00 95.38 297 ASP A N 1
ATOM 2337 C CA . ASP A 1 297 ? 20.566 -27.176 0.697 1.00 95.38 297 ASP A CA 1
ATOM 2338 C C . ASP A 1 297 ? 19.284 -26.589 0.069 1.00 95.38 297 ASP A C 1
ATOM 2340 O O . ASP A 1 297 ? 18.957 -25.406 0.226 1.00 95.38 297 ASP A O 1
ATOM 2344 N N . GLU A 1 298 ? 18.531 -27.431 -0.646 1.00 94.12 298 GLU A N 1
ATOM 2345 C CA . GLU A 1 298 ? 17.305 -27.012 -1.337 1.00 94.12 298 GLU A CA 1
ATOM 2346 C C . GLU A 1 298 ? 16.227 -26.485 -0.377 1.00 94.12 298 GLU A C 1
ATOM 2348 O O . GLU A 1 298 ? 15.458 -25.599 -0.757 1.00 94.12 298 GLU A O 1
ATOM 2353 N N . ALA A 1 299 ? 16.175 -26.974 0.868 1.00 93.31 299 ALA A N 1
ATOM 2354 C CA . ALA A 1 299 ? 15.192 -26.516 1.848 1.00 93.31 299 ALA A CA 1
ATOM 2355 C C . ALA A 1 299 ? 15.488 -25.077 2.299 1.00 93.31 299 ALA A C 1
ATOM 2357 O O . ALA A 1 299 ? 14.574 -24.249 2.360 1.00 93.31 299 ALA A O 1
ATOM 2358 N N . THR A 1 300 ? 16.760 -24.740 2.525 1.00 93.38 300 THR A N 1
ATOM 2359 C CA . THR A 1 300 ? 17.207 -23.374 2.824 1.00 93.38 300 THR A CA 1
ATOM 2360 C C . THR A 1 300 ? 16.901 -22.422 1.673 1.00 93.38 300 THR A C 1
ATOM 2362 O O . THR A 1 300 ? 16.346 -21.347 1.918 1.00 93.38 300 THR A O 1
ATOM 2365 N N . ILE A 1 301 ? 17.194 -22.812 0.425 1.00 94.81 301 ILE A N 1
ATOM 2366 C CA . ILE A 1 301 ? 16.853 -22.000 -0.756 1.00 94.81 301 ILE A CA 1
ATOM 2367 C C . ILE A 1 301 ? 15.341 -21.822 -0.873 1.00 94.81 301 ILE A C 1
ATOM 2369 O O . ILE A 1 301 ? 14.874 -20.699 -1.046 1.00 94.81 301 ILE A O 1
ATOM 2373 N N . SER A 1 302 ? 14.561 -22.895 -0.727 1.00 93.12 302 SER A N 1
ATOM 2374 C CA . SER A 1 302 ? 13.103 -22.819 -0.818 1.00 93.12 302 SER A CA 1
ATOM 2375 C C . SER A 1 302 ? 12.509 -21.904 0.255 1.00 93.12 302 SER A C 1
ATOM 2377 O O . SER A 1 302 ? 11.606 -21.126 -0.048 1.00 93.12 302 SER A O 1
ATOM 2379 N N . ARG A 1 303 ? 13.011 -21.964 1.496 1.00 93.75 303 ARG A N 1
ATOM 2380 C CA . ARG A 1 303 ? 12.568 -21.077 2.582 1.00 93.75 303 ARG A CA 1
ATOM 2381 C C . ARG A 1 303 ? 12.874 -19.613 2.263 1.00 93.75 303 ARG A C 1
ATOM 2383 O O . ARG A 1 303 ? 11.993 -18.772 2.408 1.00 93.75 303 ARG A O 1
ATOM 2390 N N . ARG A 1 304 ? 14.091 -19.317 1.795 1.00 93.75 304 ARG A N 1
ATOM 2391 C CA . ARG A 1 304 ? 14.488 -17.951 1.419 1.00 93.75 304 ARG A CA 1
ATOM 2392 C C . ARG A 1 304 ? 13.697 -17.420 0.230 1.00 93.75 304 ARG A C 1
ATOM 2394 O O . ARG A 1 304 ? 13.271 -16.275 0.258 1.00 93.75 304 ARG A O 1
ATOM 2401 N N . LEU A 1 305 ? 13.447 -18.246 -0.785 1.00 93.62 305 LEU A N 1
ATOM 2402 C CA . LEU A 1 305 ? 12.618 -17.856 -1.926 1.00 93.62 305 LEU A CA 1
ATOM 2403 C C . LEU A 1 305 ? 11.177 -17.556 -1.511 1.00 93.62 305 LEU A C 1
ATOM 2405 O O . LEU A 1 305 ? 10.633 -16.569 -1.984 1.00 93.62 305 LEU A O 1
ATOM 2409 N N . ASN A 1 306 ? 10.584 -18.343 -0.605 1.00 91.06 306 ASN A N 1
ATOM 2410 C CA . ASN A 1 306 ? 9.255 -18.040 -0.064 1.00 91.06 306 ASN A CA 1
ATOM 2411 C C . ASN A 1 306 ? 9.239 -16.678 0.639 1.00 91.06 306 ASN A C 1
ATOM 2413 O O . ASN A 1 306 ? 8.374 -15.859 0.358 1.00 91.06 306 ASN A O 1
ATOM 2417 N N . GLN A 1 307 ? 10.228 -16.413 1.495 1.00 89.88 307 GLN A N 1
ATOM 2418 C CA . GLN A 1 307 ? 10.335 -15.133 2.195 1.00 89.88 307 GLN A CA 1
ATOM 2419 C C . GLN A 1 307 ? 10.527 -13.963 1.217 1.00 89.88 307 GLN A C 1
ATOM 2421 O O . GLN A 1 307 ? 9.873 -12.932 1.336 1.00 89.88 307 GLN A O 1
ATOM 2426 N N . LEU A 1 308 ? 11.401 -14.111 0.218 1.00 92.50 308 LEU A N 1
ATOM 2427 C CA . LEU A 1 308 ? 11.624 -13.076 -0.794 1.00 92.50 308 LEU A CA 1
ATOM 2428 C C . LEU A 1 308 ? 10.412 -12.876 -1.715 1.00 92.50 308 LEU A C 1
ATOM 2430 O O . LEU A 1 308 ? 10.217 -11.773 -2.227 1.00 92.50 308 LEU A O 1
ATOM 2434 N N . GLU A 1 309 ? 9.598 -13.909 -1.917 1.00 90.88 309 GLU A N 1
ATOM 2435 C CA . GLU A 1 309 ? 8.337 -13.835 -2.654 1.00 90.88 309 GLU A CA 1
ATOM 2436 C C . GLU A 1 309 ? 7.254 -13.109 -1.854 1.00 90.88 309 GLU A C 1
ATOM 2438 O O . GLU A 1 309 ? 6.626 -12.190 -2.376 1.00 90.88 309 GLU A O 1
ATOM 2443 N N . GLU A 1 310 ? 7.114 -13.412 -0.563 1.00 84.25 310 GLU A N 1
ATOM 2444 C CA . GLU A 1 310 ? 6.237 -12.670 0.355 1.00 84.25 310 GLU A CA 1
ATOM 2445 C C . GLU A 1 310 ? 6.609 -11.185 0.438 1.00 84.25 310 GLU A C 1
ATOM 2447 O O . GLU A 1 310 ? 5.738 -10.318 0.510 1.00 84.25 310 GLU A O 1
ATOM 2452 N N . LEU A 1 311 ? 7.907 -10.885 0.384 1.00 84.69 311 LEU A N 1
ATOM 2453 C CA . LEU A 1 311 ? 8.427 -9.521 0.384 1.00 84.69 311 LEU A CA 1
ATOM 2454 C C . LEU A 1 311 ? 8.391 -8.841 -1.004 1.00 84.69 311 LEU A C 1
ATOM 2456 O O . LEU A 1 311 ? 8.749 -7.666 -1.115 1.00 84.69 311 LEU A O 1
ATOM 2460 N N . GLY A 1 312 ? 7.975 -9.546 -2.063 1.00 87.88 312 GLY A N 1
ATOM 2461 C CA . GLY A 1 312 ? 7.806 -8.988 -3.410 1.00 87.88 312 GLY A CA 1
ATOM 2462 C C . GLY A 1 312 ? 9.112 -8.674 -4.154 1.00 87.88 312 GLY A C 1
ATOM 2463 O O . GLY A 1 312 ? 9.184 -7.684 -4.891 1.00 87.88 312 GLY A O 1
ATOM 2464 N N . TYR A 1 313 ? 10.161 -9.474 -3.939 1.00 91.56 313 TYR A N 1
ATOM 2465 C CA . TYR A 1 313 ? 11.436 -9.392 -4.673 1.00 91.56 313 TYR A CA 1
ATOM 2466 C C . TYR A 1 313 ? 11.514 -10.373 -5.844 1.00 91.56 313 TYR A C 1
ATOM 2468 O O . TYR A 1 313 ? 12.175 -10.098 -6.848 1.00 91.56 313 TYR A O 1
ATOM 2476 N N . VAL A 1 314 ? 10.854 -11.519 -5.704 1.00 93.31 314 VAL A N 1
ATOM 2477 C CA . VAL A 1 314 ? 10.790 -12.591 -6.697 1.00 93.31 314 VAL A CA 1
ATOM 2478 C C . VAL A 1 314 ? 9.368 -13.109 -6.788 1.00 93.31 314 VAL A C 1
ATOM 2480 O O . VAL A 1 314 ? 8.641 -13.127 -5.804 1.00 93.31 314 VAL A O 1
ATOM 2483 N N . ARG A 1 315 ? 9.006 -13.603 -7.962 1.00 92.12 315 ARG A N 1
ATOM 2484 C CA . ARG A 1 315 ? 7.818 -14.421 -8.179 1.00 92.12 315 ARG A CA 1
ATOM 2485 C C . ARG A 1 315 ? 8.247 -15.828 -8.543 1.00 92.12 315 ARG A C 1
ATOM 2487 O O . ARG A 1 315 ? 9.187 -16.018 -9.324 1.00 92.12 315 ARG A O 1
ATOM 2494 N N . SER A 1 316 ? 7.544 -16.812 -8.010 1.00 90.31 316 SER A N 1
ATOM 2495 C CA . SER A 1 316 ? 7.749 -18.199 -8.394 1.00 90.31 316 SER A CA 1
ATOM 2496 C C . SER A 1 316 ? 6.719 -18.621 -9.428 1.00 90.31 316 SER A C 1
ATOM 2498 O O . SER A 1 316 ? 5.523 -18.408 -9.255 1.00 90.31 316 SER A O 1
ATOM 2500 N N . THR A 1 317 ? 7.162 -19.292 -10.486 1.00 91.06 317 THR A N 1
ATOM 2501 C CA . THR A 1 317 ? 6.255 -19.989 -11.405 1.00 91.06 317 THR A CA 1
ATOM 2502 C C . THR A 1 317 ? 6.669 -21.447 -11.562 1.00 91.06 317 THR A C 1
ATOM 2504 O O . THR A 1 317 ? 7.751 -21.858 -11.131 1.00 91.06 317 THR A O 1
ATOM 2507 N N . ARG A 1 318 ? 5.775 -22.264 -12.120 1.00 88.94 318 ARG A N 1
ATOM 2508 C CA . ARG A 1 318 ? 6.064 -23.662 -12.434 1.00 88.94 318 ARG A CA 1
ATOM 2509 C C . ARG A 1 318 ? 6.426 -23.788 -13.903 1.00 88.94 318 ARG A C 1
ATOM 2511 O O . ARG A 1 318 ? 5.641 -23.406 -14.763 1.00 88.94 318 ARG A O 1
ATOM 2518 N N . ASP A 1 319 ? 7.578 -24.391 -14.156 1.00 86.44 319 ASP A N 1
ATOM 2519 C CA . ASP A 1 319 ? 7.958 -24.902 -15.466 1.00 86.44 319 ASP A CA 1
ATOM 2520 C C . ASP A 1 319 ? 7.961 -26.437 -15.401 1.00 86.44 319 ASP A C 1
ATOM 2522 O O . ASP A 1 319 ? 8.835 -27.082 -14.805 1.00 86.44 319 ASP A O 1
ATOM 2526 N N . GLY A 1 320 ? 6.872 -27.033 -15.892 1.00 86.88 320 GLY A N 1
ATOM 2527 C CA . GLY A 1 320 ? 6.575 -28.453 -15.719 1.00 86.88 320 GLY A CA 1
ATOM 2528 C C . GLY A 1 320 ? 6.491 -28.855 -14.240 1.00 86.88 320 GLY A C 1
ATOM 2529 O O . GLY A 1 320 ? 5.575 -28.460 -13.519 1.00 86.88 320 GLY A O 1
ATOM 2530 N N . ARG A 1 321 ? 7.442 -29.683 -13.786 1.00 83.00 321 ARG A N 1
ATOM 2531 C CA . ARG A 1 321 ? 7.535 -30.145 -12.384 1.00 83.00 321 ARG A CA 1
ATOM 2532 C C . ARG A 1 321 ? 8.435 -29.269 -11.509 1.00 83.00 321 ARG A C 1
ATOM 2534 O O . ARG A 1 321 ? 8.488 -29.493 -10.302 1.00 83.00 321 ARG A O 1
ATOM 2541 N N . LYS A 1 322 ? 9.161 -28.314 -12.092 1.00 87.75 322 LYS A N 1
ATOM 2542 C CA . LYS A 1 322 ? 10.134 -27.484 -11.376 1.00 87.75 322 LYS A CA 1
ATOM 2543 C C . LYS A 1 322 ? 9.518 -26.141 -11.006 1.00 87.75 322 LYS A C 1
ATOM 2545 O O . LYS A 1 322 ? 8.798 -25.537 -11.796 1.00 87.75 322 LYS A O 1
ATOM 2550 N N . ARG A 1 323 ? 9.835 -25.657 -9.807 1.00 88.88 323 ARG A N 1
ATOM 2551 C CA . ARG A 1 323 ? 9.588 -24.268 -9.409 1.00 88.88 323 ARG A CA 1
ATOM 2552 C C . ARG A 1 323 ? 10.787 -23.430 -9.841 1.00 88.88 323 ARG A C 1
ATOM 2554 O O . ARG A 1 323 ? 11.905 -23.752 -9.438 1.00 88.88 323 ARG A O 1
ATOM 2561 N N . ILE A 1 324 ? 10.540 -22.397 -10.639 1.00 93.44 324 ILE A N 1
ATOM 2562 C CA . ILE A 1 324 ? 11.543 -21.439 -11.118 1.00 93.44 324 ILE A CA 1
ATOM 2563 C C . ILE A 1 324 ? 11.297 -20.062 -10.499 1.00 93.44 324 ILE A C 1
ATOM 2565 O O . ILE A 1 324 ? 10.146 -19.673 -10.283 1.00 93.44 324 ILE A O 1
ATOM 2569 N N . ALA A 1 325 ? 12.377 -19.344 -10.197 1.00 93.94 325 ALA A N 1
ATOM 2570 C CA . ALA A 1 325 ? 12.336 -18.020 -9.580 1.00 93.94 325 ALA A CA 1
ATOM 2571 C C . ALA A 1 325 ? 12.574 -16.920 -10.623 1.00 93.94 325 ALA A C 1
ATOM 2573 O O . ALA A 1 325 ? 13.523 -16.990 -11.398 1.00 93.94 325 ALA A O 1
ATOM 2574 N N . ILE A 1 326 ? 11.738 -15.883 -10.638 1.00 94.00 326 ILE A N 1
ATOM 2575 C CA . ILE A 1 326 ? 11.858 -14.744 -11.558 1.00 94.00 326 ILE A CA 1
ATOM 2576 C C . ILE A 1 326 ? 11.912 -13.461 -10.733 1.00 94.00 326 ILE A C 1
ATOM 2578 O O . ILE A 1 326 ? 11.067 -13.260 -9.866 1.00 94.00 326 ILE A O 1
ATOM 2582 N N . LEU A 1 327 ? 12.886 -12.590 -10.999 1.00 92.69 327 LEU A N 1
ATOM 2583 C CA . LEU A 1 327 ? 12.995 -11.293 -10.325 1.00 92.69 327 LEU A CA 1
ATOM 2584 C C . LEU A 1 327 ? 11.818 -10.378 -10.675 1.00 92.69 327 LEU A C 1
ATOM 2586 O O . LEU A 1 327 ? 11.401 -10.305 -11.832 1.00 92.69 327 LEU A O 1
ATOM 2590 N N . GLU A 1 328 ? 11.347 -9.629 -9.683 1.00 91.12 328 GLU A N 1
ATOM 2591 C CA . GLU A 1 328 ? 10.418 -8.521 -9.902 1.00 91.12 328 GLU A CA 1
ATOM 2592 C C . GLU A 1 328 ? 11.105 -7.357 -10.633 1.00 91.12 328 GLU A C 1
ATOM 2594 O O . GLU A 1 328 ? 12.286 -7.071 -10.411 1.00 91.12 328 GLU A O 1
ATOM 2599 N N . GLU A 1 329 ? 10.361 -6.660 -11.497 1.00 89.00 329 GLU A N 1
ATOM 2600 C CA . GLU A 1 329 ? 10.931 -5.758 -12.513 1.00 89.00 329 GLU A CA 1
ATOM 2601 C C . GLU A 1 329 ? 11.855 -4.650 -11.958 1.00 89.00 329 GLU A C 1
ATOM 2603 O O . GLU A 1 329 ? 12.922 -4.434 -12.542 1.00 89.00 329 GLU A O 1
ATOM 2608 N N . PRO A 1 330 ? 11.555 -3.978 -10.819 1.00 90.12 330 PRO A N 1
ATOM 2609 C CA . PRO A 1 330 ? 12.482 -3.003 -10.241 1.00 90.12 330 PRO A CA 1
ATOM 2610 C C . PRO A 1 330 ? 13.830 -3.628 -9.856 1.00 90.12 330 PRO A C 1
ATOM 2612 O O . PRO A 1 330 ? 14.888 -3.084 -10.164 1.00 90.12 330 PRO A O 1
ATOM 2615 N N . VAL A 1 331 ? 13.796 -4.795 -9.205 1.00 92.00 331 VAL A N 1
ATOM 2616 C CA . VAL A 1 331 ? 14.994 -5.505 -8.730 1.00 92.00 331 VAL A CA 1
ATOM 2617 C C . VAL A 1 331 ? 15.790 -6.042 -9.915 1.00 92.00 331 VAL A C 1
ATOM 2619 O O . VAL A 1 331 ? 17.007 -5.874 -9.957 1.00 92.00 331 VAL A O 1
ATOM 2622 N N . LYS A 1 332 ? 15.100 -6.614 -10.906 1.00 92.62 332 LYS A N 1
ATOM 2623 C CA . LYS A 1 332 ? 15.684 -7.061 -12.172 1.00 92.62 332 LYS A CA 1
ATOM 2624 C C . LYS A 1 332 ? 16.418 -5.928 -12.887 1.00 92.62 332 LYS A C 1
ATOM 2626 O O . LYS A 1 332 ? 17.606 -6.061 -13.157 1.00 92.62 332 LYS A O 1
ATOM 2631 N N . THR A 1 333 ? 15.747 -4.793 -13.100 1.00 91.06 333 THR A N 1
ATOM 2632 C CA . THR A 1 333 ? 16.327 -3.619 -13.778 1.00 91.06 333 THR A CA 1
ATOM 2633 C C . THR A 1 333 ? 17.572 -3.103 -13.054 1.00 91.06 333 THR A C 1
ATOM 2635 O O . THR A 1 333 ? 18.546 -2.698 -13.687 1.00 91.06 333 THR A O 1
ATOM 2638 N N . PHE A 1 334 ? 17.564 -3.107 -11.717 1.00 94.31 334 PHE A N 1
ATOM 2639 C CA . PHE A 1 334 ? 18.741 -2.728 -10.939 1.00 94.31 334 PHE A CA 1
ATOM 2640 C C . PHE A 1 334 ? 19.886 -3.734 -11.093 1.00 94.31 334 PHE A C 1
ATOM 2642 O O . PHE A 1 334 ? 21.015 -3.315 -11.345 1.00 94.31 334 PHE A O 1
ATOM 2649 N N . ILE A 1 335 ? 19.615 -5.035 -10.975 1.00 92.56 335 ILE A N 1
ATOM 2650 C CA . ILE A 1 335 ? 20.649 -6.069 -11.103 1.00 92.56 335 ILE A CA 1
ATOM 2651 C C . ILE A 1 335 ? 21.287 -6.026 -12.495 1.00 92.56 335 ILE A C 1
ATOM 2653 O O . ILE A 1 335 ? 22.508 -5.975 -12.584 1.00 92.56 335 ILE A O 1
ATOM 2657 N N . GLU A 1 336 ? 20.486 -5.905 -13.555 1.00 90.69 336 GLU A N 1
ATOM 2658 C CA . GLU A 1 336 ? 20.971 -5.725 -14.933 1.00 90.69 336 GLU A CA 1
ATOM 2659 C C . GLU A 1 336 ? 21.844 -4.470 -15.113 1.00 90.69 336 GLU A C 1
ATOM 2661 O O . GLU A 1 336 ? 22.643 -4.404 -16.040 1.00 90.69 336 GLU A O 1
ATOM 2666 N N . SER A 1 337 ? 21.708 -3.459 -14.245 1.00 88.88 337 SER A N 1
ATOM 2667 C CA . SER A 1 337 ? 22.530 -2.241 -14.299 1.00 88.88 337 SER A CA 1
ATOM 2668 C C . SER A 1 337 ? 23.887 -2.362 -13.594 1.00 88.88 337 SER A C 1
ATOM 2670 O O . SER A 1 337 ? 24.723 -1.472 -13.748 1.00 88.88 337 SER A O 1
ATOM 2672 N N . ILE A 1 338 ? 24.104 -3.424 -12.808 1.00 88.19 338 ILE A N 1
ATOM 2673 C CA . ILE A 1 338 ? 25.344 -3.659 -12.044 1.00 88.19 338 ILE A CA 1
ATOM 2674 C C . ILE A 1 338 ? 26.093 -4.936 -12.456 1.00 88.19 338 ILE A C 1
ATOM 2676 O O . ILE A 1 338 ? 27.179 -5.186 -11.931 1.00 88.19 338 ILE A O 1
ATOM 2680 N N . THR A 1 339 ? 25.515 -5.752 -13.340 1.00 78.19 339 THR A N 1
ATOM 2681 C CA . THR A 1 339 ? 26.116 -6.977 -13.895 1.00 78.19 339 THR A CA 1
ATOM 2682 C C . THR A 1 339 ? 26.592 -6.765 -15.316 1.00 78.19 339 THR A C 1
ATOM 2684 O O . THR A 1 339 ? 27.716 -7.215 -15.613 1.00 78.19 339 THR A O 1
#

Secondary structure (DSSP, 8-state):
----EEEEEE---TT--HHHHHHHHHHHHHHTSSTTHHHHHHHHTTS---HHHHHHHTBTB-HHHHHHHHHHHHHHHHHHT--GGG--THHHHHHHHHHHHHHHTTSSS---EEEEEESSGGGG-STT-HHHHHHHHHHHHSTTEEEEE---TTHHHHHHHH-THHHHHS-GGG----PPP-HHHHHHHHHHHHTTT-GGGTT--TTB-HHHHHHHHHHHTT-HHHHHHHHHHHHHHTTTSSSB-HHHHHHHHHHHHHHHHHHHHHTS-HHHHHHHHHHHHSSS-BHHHHHHHHT--HHHHHHHHHHHHHTTSEEEEEETTEEEEEE-HHHHHHHHTT-